Protein AF-0000000074473695 (afdb_homodimer)

Radius of gyration: 19.87 Å; Cα contacts (8 Å, |Δi|>4): 820; chains: 2; bounding box: 41×50×65 Å

pLDDT: mean 83.85, std 21.35, range [25.38, 98.94]

Organism: NCBI:txid1188229

InterPro domains:
  IPR008538 Putative restriction endonuclease [PF05685] (14-182)
  IPR008538 Putative restriction endonuclease [cd06260] (25-180)
  IPR011335 Restriction endonuclease type II-like [SSF52980] (5-185)
  IPR012296 Nuclease, putative, TT1808 [G3DSA:3.90.1570.10] (4-185)

Foldseek 3Di:
DPPPPPPLPPDDPVNQQQPQCLVFCFDQDPSDTHRHPDADPLQVLLLVLVVVLLCVQCVVVVFFDKDAQNAWAAFPVRDIDGARMATAGCVLCPPPPDDDPHHHYFAGQEGEHEDGPNDDPVSVLVVQQRNQVGNHQWYWYAYQVQLWIFIDRHSPGTPDIGHQQDWDACPPVRPPRIDRSVSSRDPDDD/DPPPPPPLPPADPCNQQQPQCLVFCFDQDPSDTHRHVDADPLQVLLLVLVVVLLCVQCVVVVFFDKDAQVAWAAFPVRDIDGARMATAGCVLCPPPPDDDPHHHYFAGQEGEHEDGPNDDPVSVLVVQQRNVVGNHQWYWYAYQVQLWIFIDRHSPGTPDIGHQQDWDACPPVRPPRIDRSVSSRDPDDD

Secondary structure (DSSP, 8-state):
------------HHHHHHS--SS---EEETTEEE----B-HHHHHHHHHHHHHHHHHHHHTT-EEEE-TTB-EE-TTS-EE--SEEEEEGGGSTT--S--SSPEES--SEEEEE--TT--HHHHHHHHHHHHHTT--EEEEEETTTTEEEEESSSS--SEEE-TTSEEE-TTTSTT-EEEGGGGGPPP--/------------HHHHHHS--SS---EEETTEEE----B-HHHHHHHHHHHHHHHHHHHHTT-EEEE-TTB-EE-TTS-EE--SEEEEEGGGSTT--S--SSPEES--SEEEEE--TT--HHHHHHHHHHHHHTT--EEEEEETTTTEEEEESSSS--SEEE-TTSEEE-TTTSTT-EEEGGGGGPPP--

Sequence (380 aa):
MTGTIAPIKNWTDAEFMALPQDGHHYEIVNGELVDMGISGALHGHIAIILSSALFAVVNAHKLGALFDSSTAFKMKNGNRRSPDIAFFAKERLPGMTELPTGFLEGAPDLAVEILSPGNTVAEIEGKVEEYFANGTRLVWVISPTQHYILVYHSAQEPERLLKMSDTLDGETVIPGFKLPVADLFQPLNFMTGTIAPIKNWTDAEFMALPQDGHHYEIVNGELVDMGISGALHGHIAIILSSALFAVVNAHKLGALFDSSTAFKMKNGNRRSPDIAFFAKERLPGMTELPTGFLEGAPDLAVEILSPGNTVAEIEGKVEEYFANGTRLVWVISPTQHYILVYHSAQEPERLLKMSDTLDGETVIPGFKLPVADLFQPLNF

Structure (mmCIF, N/CA/C/O backbone):
data_AF-0000000074473695-model_v1
#
loop_
_entity.id
_entity.type
_entity.pdbx_description
1 polymer 'Uncharacterized protein conserved in cyanobacteria'
#
loop_
_atom_site.group_PDB
_atom_site.id
_atom_site.type_symbol
_atom_site.label_atom_id
_atom_site.label_alt_id
_atom_site.label_comp_id
_atom_site.label_asym_id
_atom_site.label_entity_id
_atom_site.label_seq_id
_atom_site.pdbx_PDB_ins_code
_atom_site.Cartn_x
_atom_site.Cartn_y
_atom_site.Cartn_z
_atom_site.occupancy
_atom_site.B_iso_or_equiv
_atom_site.auth_seq_id
_atom_site.auth_comp_id
_atom_site.auth_asym_id
_atom_site.auth_atom_id
_atom_site.pdbx_PDB_model_num
ATOM 1 N N . MET A 1 1 ? 9.195 2.652 45.281 1 26.08 1 MET A N 1
ATOM 2 C CA . MET A 1 1 ? 9.688 1.694 44.312 1 26.08 1 MET A CA 1
ATOM 3 C C . MET A 1 1 ? 9.852 2.355 42.938 1 26.08 1 MET A C 1
ATOM 5 O O . MET A 1 1 ? 8.898 2.896 42.375 1 26.08 1 MET A O 1
ATOM 9 N N . THR A 1 2 ? 11 3 42.656 1 26.92 2 THR A N 1
ATOM 10 C CA . THR A 1 2 ? 11.312 3.898 41.531 1 26.92 2 THR A CA 1
ATOM 11 C C . THR A 1 2 ? 11.305 3.145 40.219 1 26.92 2 THR A C 1
ATOM 13 O O . THR A 1 2 ? 12.086 2.213 40 1 26.92 2 THR A O 1
ATOM 16 N N . GLY A 1 3 ? 10.125 2.744 39.75 1 29.94 3 GLY A N 1
ATOM 17 C CA . GLY A 1 3 ? 10.039 2.004 38.5 1 29.94 3 GLY A CA 1
ATOM 18 C C . GLY A 1 3 ? 10.945 2.555 37.438 1 29.94 3 GLY A C 1
ATOM 19 O O . GLY A 1 3 ? 10.961 3.762 37.188 1 29.94 3 GLY A O 1
ATOM 20 N N . THR A 1 4 ? 12.109 1.95 37.312 1 30.52 4 THR A N 1
ATOM 21 C CA . THR A 1 4 ? 13.172 2.295 36.375 1 30.52 4 THR A CA 1
ATOM 22 C C . THR A 1 4 ? 12.594 2.506 34.969 1 30.52 4 THR A C 1
ATOM 24 O O . THR A 1 4 ? 12.008 1.588 34.375 1 30.52 4 THR A O 1
ATOM 27 N N . ILE A 1 5 ? 12.164 3.648 34.688 1 31.27 5 ILE A N 1
ATOM 28 C CA . ILE A 1 5 ? 11.781 4.051 33.312 1 31.27 5 ILE A CA 1
ATOM 29 C C . ILE A 1 5 ? 12.836 3.568 32.312 1 31.27 5 ILE A C 1
ATOM 31 O O . ILE A 1 5 ? 14.023 3.848 32.469 1 31.27 5 ILE A O 1
ATOM 35 N N . ALA A 1 6 ? 12.664 2.393 31.906 1 35.28 6 ALA A N 1
ATOM 36 C CA . ALA A 1 6 ? 13.641 1.911 30.922 1 35.28 6 ALA A CA 1
ATOM 37 C C . ALA A 1 6 ? 14.055 3.027 29.969 1 35.28 6 ALA A C 1
ATOM 39 O O . ALA A 1 6 ? 13.234 3.859 29.578 1 35.28 6 ALA A O 1
ATOM 40 N N . PRO A 1 7 ? 15.297 3.26 29.828 1 37.41 7 PRO A N 1
ATOM 41 C CA . PRO A 1 7 ? 15.797 4.316 28.953 1 37.41 7 PRO A CA 1
ATOM 42 C C . PRO A 1 7 ? 15.227 4.23 27.531 1 37.41 7 PRO A C 1
ATOM 44 O O . PRO A 1 7 ? 14.898 3.137 27.062 1 37.41 7 PRO A O 1
ATOM 47 N N . ILE A 1 8 ? 14.523 5.285 27.078 1 39.69 8 ILE A N 1
ATOM 48 C CA . ILE A 1 8 ? 14.055 5.48 25.703 1 39.69 8 ILE A CA 1
ATOM 49 C C . ILE A 1 8 ? 15.172 5.141 24.719 1 39.69 8 ILE A C 1
ATOM 51 O O . ILE A 1 8 ? 16.219 5.789 24.719 1 39.69 8 ILE A O 1
ATOM 55 N N . LYS A 1 9 ? 15.281 3.857 24.391 1 43.31 9 LYS A N 1
ATOM 56 C CA . LYS A 1 9 ? 16.266 3.502 23.391 1 43.31 9 LYS A CA 1
ATOM 57 C C . LYS A 1 9 ? 16.094 4.332 22.125 1 43.31 9 LYS A C 1
ATOM 59 O O . LYS A 1 9 ? 14.984 4.449 21.594 1 43.31 9 LYS A O 1
ATOM 64 N N . ASN A 1 10 ? 17 5.203 21.734 1 47.81 10 ASN A N 1
ATOM 65 C CA . ASN A 1 10 ? 17.094 5.902 20.469 1 47.81 10 ASN A CA 1
ATOM 66 C C . ASN A 1 10 ? 17.453 4.949 19.328 1 47.81 10 ASN A C 1
ATOM 68 O O . ASN A 1 10 ? 18.609 4.562 19.172 1 47.81 10 ASN A O 1
ATOM 72 N N . TRP A 1 11 ? 16.547 4.363 18.766 1 49.16 11 TRP A N 1
ATOM 73 C CA . TRP A 1 11 ? 16.781 3.416 17.672 1 49.16 11 TRP A CA 1
ATOM 74 C C . TRP A 1 11 ? 17.203 4.137 16.406 1 49.16 11 TRP A C 1
ATOM 76 O O . TRP A 1 11 ? 16.609 5.145 16.016 1 49.16 11 TRP A O 1
ATOM 86 N N . THR A 1 12 ? 18.375 3.656 15.867 1 56.31 12 THR A N 1
ATOM 87 C CA . THR A 1 12 ? 18.719 4.117 14.523 1 56.31 12 THR A CA 1
ATOM 88 C C . THR A 1 12 ? 17.797 3.482 13.484 1 56.31 12 THR A C 1
ATOM 90 O O . THR A 1 12 ? 17.156 2.465 13.758 1 56.31 12 THR A O 1
ATOM 93 N N . ASP A 1 13 ? 17.781 4.09 12.367 1 56.5 13 ASP A N 1
ATOM 94 C CA . ASP A 1 13 ? 17 3.531 11.266 1 56.5 13 ASP A CA 1
ATOM 95 C C . ASP A 1 13 ? 17.422 2.096 10.969 1 56.5 13 ASP A C 1
ATOM 97 O O . ASP A 1 13 ? 16.578 1.218 10.781 1 56.5 13 ASP A O 1
ATOM 101 N N . ALA A 1 14 ? 18.656 1.985 10.875 1 57 14 ALA A N 1
ATOM 102 C CA . ALA A 1 14 ? 19.219 0.674 10.562 1 57 14 ALA A CA 1
ATOM 103 C C . ALA A 1 14 ? 18.859 -0.35 11.633 1 57 14 ALA A C 1
ATOM 105 O O . ALA A 1 14 ? 18.5 -1.487 11.312 1 57 14 ALA A O 1
ATOM 106 N N . GLU A 1 15 ? 19.078 0.011 12.852 1 53.16 15 GLU A N 1
ATOM 107 C CA . GLU A 1 15 ? 18.734 -0.884 13.945 1 53.16 15 GLU A CA 1
ATOM 108 C C . GLU A 1 15 ? 17.25 -1.244 13.906 1 53.16 15 GLU A C 1
ATOM 110 O O . GLU A 1 15 ? 16.875 -2.404 14.102 1 53.16 15 GLU A O 1
ATOM 115 N N . PHE A 1 16 ? 16.625 -0.193 13.703 1 54.28 16 PHE A N 1
ATOM 116 C CA . PHE A 1 16 ? 15.172 -0.361 13.68 1 54.28 16 PHE A CA 1
ATOM 117 C C . PHE A 1 16 ? 14.758 -1.318 12.562 1 54.28 16 PHE A C 1
ATOM 119 O O . PHE A 1 16 ? 13.977 -2.244 12.797 1 54.28 16 PHE A O 1
ATOM 126 N N . MET A 1 17 ? 15.414 -1.123 11.445 1 55.75 17 MET A N 1
ATOM 127 C CA . MET A 1 17 ? 15.055 -1.903 10.258 1 55.75 17 MET A CA 1
ATOM 128 C C . MET A 1 17 ? 15.562 -3.336 10.383 1 55.75 17 MET A C 1
ATOM 130 O O . MET A 1 17 ? 15.031 -4.246 9.742 1 55.75 17 MET A O 1
ATOM 134 N N . ALA A 1 18 ? 16.625 -3.471 11.109 1 52.72 18 ALA A N 1
ATOM 135 C CA . ALA A 1 18 ? 17.281 -4.77 11.242 1 52.72 18 ALA A CA 1
ATOM 136 C C . ALA A 1 18 ? 16.578 -5.641 12.273 1 52.72 18 ALA A C 1
ATOM 138 O O . ALA A 1 18 ? 16.922 -6.809 12.461 1 52.72 18 ALA A O 1
ATOM 139 N N . LEU A 1 19 ? 15.789 -5.059 12.969 1 49.72 19 LEU A N 1
ATOM 140 C CA . LEU A 1 19 ? 15.086 -5.879 13.945 1 49.72 19 LEU A CA 1
ATOM 141 C C . LEU A 1 19 ? 14.453 -7.098 13.281 1 49.72 19 LEU A C 1
ATOM 143 O O . LEU A 1 19 ? 14.016 -7.027 12.133 1 49.72 19 LEU A O 1
ATOM 147 N N . PRO A 1 20 ? 14.953 -8.211 13.891 1 43.38 20 PRO A N 1
ATOM 148 C CA . PRO A 1 20 ? 14.375 -9.422 13.305 1 43.38 20 PRO A CA 1
ATOM 149 C C . PRO A 1 20 ? 12.898 -9.266 12.945 1 43.38 20 PRO A C 1
ATOM 151 O O . PRO A 1 20 ? 12.148 -8.633 13.688 1 43.38 20 PRO A O 1
ATOM 154 N N . GLN A 1 21 ? 12.75 -9.047 11.641 1 39.81 21 GLN A N 1
ATOM 155 C CA . GLN A 1 21 ? 11.422 -8.867 11.07 1 39.81 21 GLN A CA 1
ATOM 156 C C . GLN A 1 21 ? 10.648 -10.188 11.047 1 39.81 21 GLN A C 1
ATOM 158 O O . GLN A 1 21 ? 10.594 -10.859 10.016 1 39.81 21 GLN A O 1
ATOM 163 N N . ASP A 1 22 ? 10.922 -10.906 11.992 1 35.53 22 ASP A N 1
ATOM 164 C CA . ASP A 1 22 ? 10.141 -12.141 11.969 1 35.53 22 ASP A CA 1
ATOM 165 C C . ASP A 1 22 ? 8.695 -11.859 11.586 1 35.53 22 ASP A C 1
ATOM 167 O O . ASP A 1 22 ? 7.77 -12.18 12.336 1 35.53 22 ASP A O 1
ATOM 171 N N . GLY A 1 23 ? 8.508 -11.086 10.641 1 37.84 23 GLY A N 1
ATOM 172 C CA . GLY A 1 23 ? 7.215 -10.773 10.062 1 37.84 23 GLY A CA 1
ATOM 173 C C . GLY A 1 23 ? 6.652 -9.445 10.531 1 37.84 23 GLY A C 1
ATOM 174 O O . GLY A 1 23 ? 5.508 -9.109 10.227 1 37.84 23 GLY A O 1
ATOM 175 N N . HIS A 1 24 ? 7.422 -8.844 11.516 1 41.88 24 HIS A N 1
ATOM 176 C CA . HIS A 1 24 ? 6.867 -7.742 12.289 1 41.88 24 HIS A CA 1
ATOM 177 C C . HIS A 1 24 ? 7.316 -6.395 11.734 1 41.88 24 HIS A C 1
ATOM 179 O O . HIS A 1 24 ? 8.398 -6.289 11.148 1 41.88 24 HIS A O 1
ATOM 185 N N . HIS A 1 25 ? 6.465 -5.559 11.227 1 42.16 25 HIS A N 1
ATOM 186 C CA . HIS A 1 25 ? 6.77 -4.152 10.984 1 42.16 25 HIS A CA 1
ATOM 187 C C . HIS A 1 25 ? 6.578 -3.318 12.242 1 42.16 25 HIS A C 1
ATOM 189 O O . HIS A 1 25 ? 5.613 -3.52 12.984 1 42.16 25 HIS A O 1
ATOM 195 N N . TYR A 1 26 ? 7.723 -2.709 12.875 1 43.81 26 TYR A N 1
ATOM 196 C CA . TYR A 1 26 ? 7.727 -2.098 14.203 1 43.81 26 TYR A CA 1
ATOM 197 C C . TYR A 1 26 ? 7.535 -0.588 14.102 1 43.81 26 TYR A C 1
ATOM 199 O O . TYR A 1 26 ? 7.809 0.014 13.062 1 43.81 26 TYR A O 1
ATOM 207 N N . GLU A 1 27 ? 6.406 -0.04 14.719 1 41.97 27 GLU A N 1
ATOM 208 C CA . GLU A 1 27 ? 6.387 1.411 14.875 1 41.97 27 GLU A CA 1
ATOM 209 C C . GLU A 1 27 ? 6.824 1.819 16.281 1 41.97 27 GLU A C 1
ATOM 211 O O . GLU A 1 27 ? 6.668 1.053 17.234 1 41.97 27 GLU A O 1
ATOM 216 N N . ILE A 1 28 ? 7.789 2.709 16.469 1 42.5 28 ILE A N 1
ATOM 217 C CA . ILE A 1 28 ? 8.117 3.283 17.766 1 42.5 28 ILE A CA 1
ATOM 218 C C . ILE A 1 28 ? 7.145 4.414 18.094 1 42.5 28 ILE A C 1
ATOM 220 O O . ILE A 1 28 ? 7.055 5.395 17.344 1 42.5 28 ILE A O 1
ATOM 224 N N . VAL A 1 29 ? 6.023 4.195 18.875 1 40.31 29 VAL A N 1
ATOM 225 C CA . VAL A 1 29 ? 5.172 5.238 19.438 1 40.31 29 VAL A CA 1
ATOM 226 C C . VAL A 1 29 ? 5.566 5.504 20.891 1 40.31 29 VAL A C 1
ATOM 228 O O . VAL A 1 29 ? 5.484 4.613 21.734 1 40.31 29 VAL A O 1
ATOM 231 N N . ASN A 1 30 ? 5.891 6.727 21.219 1 43.66 30 ASN A N 1
ATOM 232 C CA . ASN A 1 30 ? 6.328 7.137 22.547 1 43.66 30 ASN A CA 1
AT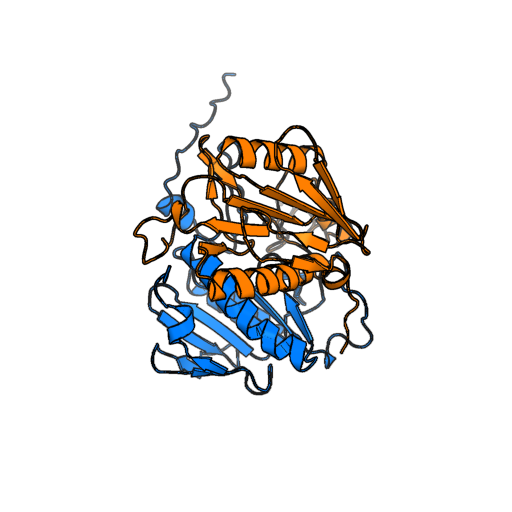OM 233 C C . ASN A 1 30 ? 7.426 6.223 23.078 1 43.66 30 ASN A C 1
ATOM 235 O O . ASN A 1 30 ? 7.371 5.785 24.234 1 43.66 30 ASN A O 1
ATOM 239 N N . GLY A 1 31 ? 8.312 5.797 22.234 1 43.97 31 GLY A N 1
ATOM 240 C CA . GLY A 1 31 ? 9.477 5.039 22.672 1 43.97 31 GLY A CA 1
ATOM 241 C C . GLY A 1 31 ? 9.234 3.543 22.703 1 43.97 31 GLY A C 1
ATOM 242 O O . GLY A 1 31 ? 10.141 2.77 23.031 1 43.97 31 GLY A O 1
ATOM 243 N N . GLU A 1 32 ? 7.973 3.115 22.469 1 42.66 32 GLU A N 1
ATOM 244 C CA . GLU A 1 32 ? 7.652 1.69 22.484 1 42.66 32 GLU A CA 1
ATOM 245 C C . GLU A 1 32 ? 7.598 1.12 21.078 1 42.66 32 GLU A C 1
ATOM 247 O O . GLU A 1 32 ? 7.094 1.769 20.156 1 42.66 32 GLU A O 1
ATOM 252 N N . LEU A 1 33 ? 8.469 0.005 20.875 1 42.97 33 LEU A N 1
ATOM 253 C CA . LEU A 1 33 ? 8.578 -0.68 19.594 1 42.97 33 LEU A CA 1
ATOM 254 C C . LEU A 1 33 ? 7.293 -1.43 19.266 1 42.97 33 LEU A C 1
ATOM 256 O O . LEU A 1 33 ? 6.84 -2.268 20.047 1 42.97 33 LEU A O 1
ATOM 260 N N . VAL A 1 34 ? 6.441 -0.842 18.453 1 42.41 34 VAL A N 1
ATOM 261 C CA . VAL A 1 34 ? 5.266 -1.555 17.969 1 42.41 34 VAL A CA 1
ATOM 262 C C . VAL A 1 34 ? 5.559 -2.148 16.594 1 42.41 34 VAL A C 1
ATOM 264 O O . VAL A 1 34 ? 6.035 -1.448 15.695 1 42.41 34 VAL A O 1
ATOM 267 N N . ASP A 1 35 ? 5.684 -3.465 16.375 1 46 35 ASP A N 1
ATOM 268 C CA . ASP A 1 35 ? 5.992 -4.238 15.18 1 46 35 ASP A CA 1
ATOM 269 C C . ASP A 1 35 ? 4.969 -3.98 14.078 1 46 35 ASP A C 1
ATOM 271 O O . ASP A 1 35 ? 3.807 -4.375 14.195 1 46 35 ASP A O 1
ATOM 275 N N . MET A 1 36 ? 4.887 -2.83 13.242 1 49.03 36 MET A N 1
ATOM 276 C CA . MET A 1 36 ? 3.791 -2.572 12.312 1 49.03 36 MET A CA 1
ATOM 277 C C . MET A 1 36 ? 4.188 -2.936 10.891 1 49.03 36 MET A C 1
ATOM 279 O O . MET A 1 36 ? 3.488 -2.592 9.938 1 49.03 36 MET A O 1
ATOM 283 N N . GLY A 1 37 ? 5.27 -3.766 10.586 1 55.56 37 GLY A N 1
ATOM 284 C CA . GLY A 1 37 ? 5.555 -4.055 9.188 1 55.56 37 GLY A CA 1
ATOM 285 C C . GLY A 1 37 ? 5.887 -2.814 8.375 1 55.56 37 GLY A C 1
ATOM 286 O O . GLY A 1 37 ? 5.453 -2.676 7.23 1 55.56 37 GLY A O 1
ATOM 287 N N . ILE A 1 38 ? 6.688 -1.954 8.844 1 69.06 38 ILE A N 1
ATOM 288 C CA . ILE A 1 38 ? 6.969 -0.664 8.227 1 69.06 38 ILE A CA 1
ATOM 289 C C . ILE A 1 38 ? 8.164 -0.792 7.281 1 69.06 38 ILE A C 1
ATOM 291 O O . ILE A 1 38 ? 9.078 -1.577 7.531 1 69.06 38 ILE A O 1
ATOM 295 N N . SER A 1 39 ? 8.07 -0.115 6.125 1 83.06 39 SER A N 1
ATOM 296 C CA . SER A 1 39 ? 9.094 -0.137 5.086 1 83.06 39 SER A CA 1
ATOM 297 C C . SER A 1 39 ? 9.648 1.26 4.828 1 83.06 39 SER A C 1
ATOM 299 O O . SER A 1 39 ? 9.086 2.254 5.289 1 83.06 39 SER A O 1
ATOM 301 N N . GLY A 1 40 ? 10.828 1.297 4.219 1 86.88 40 GLY A N 1
ATOM 302 C CA . GLY A 1 40 ? 11.445 2.559 3.836 1 86.88 40 GLY A CA 1
ATOM 303 C C . GLY A 1 40 ? 10.867 3.137 2.557 1 86.88 40 GLY A C 1
ATOM 304 O O . GLY A 1 40 ? 9.969 2.553 1.954 1 86.88 40 GLY A O 1
ATOM 305 N N . ALA A 1 41 ? 11.43 4.293 2.213 1 93.81 41 ALA A N 1
ATOM 306 C CA . ALA A 1 41 ? 10.898 5.086 1.104 1 93.81 41 ALA A CA 1
ATOM 307 C C . ALA A 1 41 ? 11.047 4.336 -0.219 1 93.81 41 ALA A C 1
ATOM 309 O O . ALA A 1 41 ? 10.117 4.316 -1.031 1 93.81 41 ALA A O 1
ATOM 310 N N . LEU A 1 42 ? 12.195 3.723 -0.438 1 95.62 42 LEU A N 1
ATOM 311 C CA . LEU A 1 42 ? 12.438 3.002 -1.685 1 95.62 42 LEU A CA 1
ATOM 312 C C . LEU A 1 42 ? 11.422 1.873 -1.861 1 95.62 42 LEU A C 1
ATOM 314 O O . LEU A 1 42 ? 10.852 1.709 -2.941 1 95.62 42 LEU A O 1
ATOM 318 N N . HIS A 1 43 ? 11.188 1.146 -0.831 1 94.25 43 HIS A N 1
ATOM 319 C CA . HIS A 1 43 ? 10.234 0.038 -0.829 1 94.25 43 HIS A CA 1
ATOM 320 C C . HIS A 1 43 ? 8.836 0.512 -1.202 1 94.25 43 HIS A C 1
ATOM 322 O O . HIS A 1 43 ? 8.227 -0.009 -2.141 1 94.25 43 HIS A O 1
ATOM 328 N N . GLY A 1 44 ? 8.352 1.49 -0.496 1 95.81 44 GLY A N 1
ATOM 329 C CA . GLY A 1 44 ? 7 1.982 -0.709 1 95.81 44 GLY A CA 1
ATOM 330 C C . GLY A 1 44 ? 6.785 2.562 -2.094 1 95.81 44 GLY A C 1
ATOM 331 O O . GLY A 1 44 ? 5.699 2.436 -2.666 1 95.81 44 GLY A O 1
ATOM 332 N N . HIS A 1 45 ? 7.832 3.176 -2.619 1 97.88 45 HIS A N 1
ATOM 333 C CA . HIS A 1 45 ? 7.734 3.771 -3.945 1 97.88 45 HIS A CA 1
ATOM 334 C C . HIS A 1 45 ? 7.676 2.699 -5.027 1 97.88 45 HIS A C 1
ATOM 336 O O . HIS A 1 45 ? 6.898 2.812 -5.98 1 97.88 45 HIS A O 1
ATOM 342 N N . ILE A 1 46 ? 8.461 1.676 -4.887 1 98 46 ILE A N 1
ATOM 343 C CA . ILE A 1 46 ? 8.43 0.558 -5.824 1 98 46 ILE A CA 1
ATOM 344 C C . ILE A 1 46 ? 7.051 -0.096 -5.801 1 98 46 ILE A C 1
ATOM 346 O O . ILE A 1 46 ? 6.508 -0.453 -6.848 1 98 46 ILE A O 1
ATOM 350 N N . ALA A 1 47 ? 6.48 -0.219 -4.605 1 97.75 47 ALA A N 1
ATOM 351 C CA . ALA A 1 47 ? 5.133 -0.773 -4.477 1 97.75 47 ALA A CA 1
ATOM 352 C C . ALA A 1 47 ? 4.121 0.059 -5.258 1 97.75 47 ALA A C 1
ATOM 354 O O . ALA A 1 47 ? 3.23 -0.489 -5.91 1 97.75 47 ALA A O 1
ATOM 355 N N . ILE A 1 48 ? 4.207 1.372 -5.223 1 98.56 48 ILE A N 1
ATOM 356 C CA . ILE A 1 48 ? 3.311 2.268 -5.945 1 98.56 48 ILE A CA 1
ATOM 357 C C . ILE A 1 48 ? 3.469 2.057 -7.449 1 98.56 48 ILE A C 1
ATOM 359 O O . ILE A 1 48 ? 2.479 1.905 -8.164 1 98.56 48 ILE A O 1
ATOM 363 N N . ILE A 1 49 ? 4.727 2.027 -7.949 1 98.5 49 ILE A N 1
ATOM 364 C CA . ILE A 1 49 ? 4.988 1.88 -9.375 1 98.5 49 ILE A CA 1
ATOM 365 C C . ILE A 1 49 ? 4.371 0.579 -9.883 1 98.5 49 ILE A C 1
ATOM 367 O O . ILE A 1 49 ? 3.623 0.579 -10.867 1 98.5 49 ILE A O 1
ATOM 371 N N . LEU A 1 50 ? 4.656 -0.48 -9.188 1 98.88 50 LEU A N 1
ATOM 372 C CA . LEU A 1 50 ? 4.215 -1.79 -9.656 1 98.88 50 LEU A CA 1
ATOM 373 C C . LEU A 1 50 ? 2.701 -1.931 -9.523 1 98.88 50 LEU A C 1
ATOM 375 O O . LEU A 1 50 ? 2.041 -2.422 -10.445 1 98.88 50 LEU A O 1
ATOM 379 N N . SER A 1 51 ? 2.109 -1.531 -8.391 1 98.75 51 SER A N 1
ATOM 380 C CA . SER A 1 51 ? 0.667 -1.672 -8.219 1 98.75 51 SER A CA 1
ATOM 381 C C . SER A 1 51 ? -0.098 -0.828 -9.234 1 98.75 51 SER A C 1
ATOM 383 O O . SER A 1 51 ? -1.158 -1.234 -9.711 1 98.75 51 SER A O 1
ATOM 385 N N . SER A 1 52 ? 0.413 0.386 -9.562 1 98.75 52 SER A N 1
ATOM 386 C CA . SER A 1 52 ? -0.242 1.231 -10.555 1 98.75 52 SER A CA 1
ATOM 387 C C . SER A 1 52 ? -0.197 0.594 -11.938 1 98.75 52 SER A C 1
ATOM 389 O O . SER A 1 52 ? -1.185 0.628 -12.68 1 98.75 52 SER A O 1
ATOM 391 N N . ALA A 1 53 ? 0.97 0.012 -12.289 1 98.81 53 ALA A N 1
ATOM 392 C CA . ALA A 1 53 ? 1.086 -0.685 -13.57 1 98.81 53 ALA A CA 1
ATOM 393 C C . ALA A 1 53 ? 0.133 -1.874 -13.633 1 98.81 53 ALA A C 1
ATOM 395 O O . ALA A 1 53 ? -0.541 -2.084 -14.648 1 98.81 53 ALA A O 1
ATOM 396 N N . LEU A 1 54 ? 0.082 -2.652 -12.57 1 98.88 54 LEU A N 1
ATOM 397 C CA . LEU A 1 54 ? -0.83 -3.789 -12.492 1 98.88 54 LEU A CA 1
ATOM 398 C C . LEU A 1 54 ? -2.281 -3.33 -12.602 1 98.88 54 LEU A C 1
ATOM 400 O O . LEU A 1 54 ? -3.072 -3.93 -13.328 1 98.88 54 LEU A O 1
ATOM 404 N N . PHE A 1 55 ? -2.625 -2.273 -11.859 1 98.69 55 PHE A N 1
ATOM 405 C CA . PHE A 1 55 ? -4 -1.79 -11.812 1 98.69 55 PHE A CA 1
ATOM 406 C C . PHE A 1 55 ? -4.477 -1.365 -13.195 1 98.69 55 PHE A C 1
ATOM 408 O O . PHE A 1 55 ? -5.633 -1.596 -13.555 1 98.69 55 PHE A O 1
ATOM 415 N N . ALA A 1 56 ? -3.613 -0.723 -13.953 1 98.25 56 ALA A N 1
ATOM 416 C CA . ALA A 1 56 ? -3.975 -0.278 -15.297 1 98.25 56 ALA A CA 1
ATOM 417 C C . ALA A 1 56 ? -4.473 -1.444 -16.141 1 98.25 56 ALA A C 1
ATOM 419 O O . ALA A 1 56 ? -5.48 -1.326 -16.844 1 98.25 56 ALA A O 1
ATOM 420 N N . VAL A 1 57 ? -3.881 -2.602 -16.062 1 98.62 57 VAL A N 1
ATOM 421 C CA . VAL A 1 57 ? -4.238 -3.764 -16.875 1 98.62 57 VAL A CA 1
ATOM 422 C C . VAL A 1 57 ? -5.438 -4.477 -16.25 1 98.62 57 VAL A C 1
ATOM 424 O O . VAL A 1 57 ? -6.402 -4.801 -16.938 1 98.62 57 VAL A O 1
ATOM 427 N N . VAL A 1 58 ? -5.375 -4.695 -14.914 1 98.5 58 VAL A N 1
ATOM 428 C CA . VAL A 1 58 ? -6.414 -5.438 -14.203 1 98.5 58 VAL A CA 1
ATOM 429 C C . VAL A 1 58 ? -7.754 -4.727 -14.359 1 98.5 58 VAL A C 1
ATOM 431 O O . VAL A 1 58 ? -8.781 -5.367 -14.617 1 98.5 58 VAL A O 1
ATOM 434 N N . ASN A 1 59 ? -7.707 -3.426 -14.172 1 96.94 59 ASN A N 1
ATOM 435 C CA . ASN A 1 59 ? -8.93 -2.635 -14.273 1 96.94 59 ASN A CA 1
ATOM 436 C C . ASN A 1 59 ? -9.453 -2.584 -15.703 1 96.94 59 ASN A C 1
ATOM 438 O O . ASN A 1 59 ? -10.648 -2.771 -15.938 1 96.94 59 ASN A O 1
ATOM 442 N N . ALA A 1 60 ? -8.602 -2.35 -16.672 1 97.12 60 ALA A N 1
ATOM 443 C CA . ALA A 1 60 ? -8.992 -2.211 -18.062 1 97.12 60 ALA A CA 1
ATOM 444 C C . ALA A 1 60 ? -9.617 -3.502 -18.594 1 97.12 60 ALA A C 1
ATOM 446 O O . ALA A 1 60 ? -10.547 -3.467 -19.406 1 97.12 60 ALA A O 1
ATOM 447 N N . HIS A 1 61 ? -9.148 -4.633 -18.125 1 97.75 61 HIS A N 1
ATOM 448 C CA . HIS A 1 61 ? -9.594 -5.914 -18.656 1 97.75 61 HIS A CA 1
ATOM 449 C C . HIS A 1 61 ? -10.508 -6.641 -17.688 1 97.75 61 HIS A C 1
ATOM 451 O O . HIS A 1 61 ? -10.875 -7.797 -17.906 1 97.75 61 HIS A O 1
ATOM 457 N N . LYS A 1 62 ? -10.852 -5.941 -16.594 1 96.06 62 LYS A N 1
ATOM 458 C CA . LYS A 1 62 ? -11.789 -6.461 -15.594 1 96.06 62 LYS A CA 1
ATOM 459 C C . LYS A 1 62 ? -11.375 -7.855 -15.133 1 96.06 62 LYS A C 1
ATOM 461 O O . LYS A 1 62 ? -12.188 -8.781 -15.133 1 96.06 62 LYS A O 1
ATOM 466 N N . LEU A 1 63 ? -10.094 -7.988 -14.727 1 97.94 63 LEU A N 1
ATOM 467 C CA . LEU A 1 63 ? -9.516 -9.297 -14.445 1 97.94 63 LEU A CA 1
ATOM 468 C C . LEU A 1 63 ? -9.758 -9.703 -13 1 97.94 63 LEU A C 1
ATOM 470 O O . LEU A 1 63 ? -9.617 -10.883 -12.648 1 97.94 63 LEU A O 1
ATOM 474 N N . GLY A 1 64 ? -10.062 -8.758 -12.117 1 97.94 64 GLY A N 1
ATOM 475 C CA . GLY A 1 64 ? -10.188 -9.008 -10.695 1 97.94 64 GLY A CA 1
ATOM 476 C C . GLY A 1 64 ? -9.883 -7.785 -9.844 1 97.94 64 GLY A C 1
ATOM 477 O O . GLY A 1 64 ? -10.18 -6.656 -10.242 1 97.94 64 GLY A O 1
ATOM 478 N N . ALA A 1 65 ? -9.344 -8.008 -8.641 1 98.12 65 ALA A N 1
ATOM 479 C CA . ALA A 1 65 ? -9.102 -6.914 -7.699 1 98.12 65 ALA A CA 1
ATOM 480 C C . ALA A 1 65 ? -7.676 -6.961 -7.156 1 98.12 65 ALA A C 1
ATOM 482 O O . ALA A 1 65 ? -7.141 -8.039 -6.895 1 98.12 65 ALA A O 1
ATOM 483 N N . LEU A 1 66 ? -7.105 -5.766 -7.043 1 98.62 66 LEU A N 1
ATOM 484 C CA . LEU A 1 66 ? -5.793 -5.598 -6.426 1 98.62 66 LEU A CA 1
ATOM 485 C C . LEU A 1 66 ? -5.922 -5.023 -5.02 1 98.62 66 LEU A C 1
ATOM 487 O O . LEU A 1 66 ? -6.879 -4.301 -4.727 1 98.62 66 LEU A O 1
ATOM 491 N N . PHE A 1 67 ? -4.922 -5.352 -4.195 1 97.25 67 PHE A N 1
ATOM 492 C CA . PHE A 1 67 ? -4.895 -4.918 -2.805 1 97.25 67 PHE A CA 1
ATOM 493 C C . PHE A 1 67 ? -3.492 -4.465 -2.408 1 97.25 67 PHE A C 1
ATOM 495 O O . PHE A 1 67 ? -2.5 -5.086 -2.795 1 97.25 67 PHE A O 1
ATOM 502 N N . ASP A 1 68 ? -3.461 -3.375 -1.62 1 96.5 68 ASP A N 1
ATOM 503 C CA . ASP A 1 68 ? -2.154 -2.834 -1.259 1 96.5 68 ASP A CA 1
ATOM 504 C C . ASP A 1 68 ? -1.559 -3.584 -0.069 1 96.5 68 ASP A C 1
ATOM 506 O O . ASP A 1 68 ? -2.092 -4.613 0.352 1 96.5 68 ASP A O 1
ATOM 510 N N . SER A 1 69 ? -0.477 -3.074 0.432 1 92.75 69 SER A N 1
ATOM 511 C CA . SER A 1 69 ? 0.364 -3.799 1.379 1 92.75 69 SER A CA 1
ATOM 512 C C . SER A 1 69 ? -0.288 -3.867 2.756 1 92.75 69 SER A C 1
ATOM 514 O O . SER A 1 69 ? 0.138 -4.645 3.613 1 92.75 69 SER A O 1
ATOM 516 N N . SER A 1 70 ? -1.29 -3.125 2.992 1 88.12 70 SER A N 1
ATOM 517 C CA . SER A 1 70 ? -1.937 -3.137 4.301 1 88.12 70 SER A CA 1
ATOM 518 C C . SER A 1 70 ? -2.936 -4.285 4.414 1 88.12 70 SER A C 1
ATOM 520 O O . SER A 1 70 ? -3.385 -4.617 5.512 1 88.12 70 SER A O 1
ATOM 522 N N . THR A 1 71 ? -3.279 -4.887 3.342 1 90.38 71 THR A N 1
ATOM 523 C CA . THR A 1 71 ? -4.367 -5.859 3.326 1 90.38 71 THR A CA 1
ATOM 524 C C . THR A 1 71 ? -3.879 -7.223 3.799 1 90.38 71 THR A C 1
ATOM 526 O O . THR A 1 71 ? -2.885 -7.746 3.291 1 90.38 71 THR A O 1
ATOM 529 N N . ALA A 1 72 ? -4.602 -7.809 4.703 1 85.19 72 ALA A N 1
ATOM 530 C CA . ALA A 1 72 ? -4.301 -9.172 5.145 1 85.19 72 ALA A CA 1
ATOM 531 C C . ALA A 1 72 ? -5.301 -10.164 4.57 1 85.19 72 ALA A C 1
ATOM 533 O O . ALA A 1 72 ? -6.441 -9.805 4.266 1 85.19 72 ALA A O 1
ATOM 534 N N . PHE A 1 73 ? -4.82 -11.359 4.457 1 88.44 73 PHE A N 1
ATOM 535 C CA . PHE A 1 73 ? -5.625 -12.469 3.959 1 88.44 73 PHE A CA 1
ATOM 536 C C . PHE A 1 73 ? -5.57 -13.648 4.918 1 88.44 73 PHE A C 1
ATOM 538 O O . PHE A 1 73 ? -4.523 -13.945 5.492 1 88.44 73 PHE A O 1
ATOM 545 N N . LYS A 1 74 ? -6.672 -14.281 5.066 1 84.44 74 LYS A N 1
ATOM 546 C CA . LYS A 1 74 ? -6.766 -15.398 6 1 84.44 74 LYS A CA 1
ATOM 547 C C . LYS A 1 74 ? -6.297 -16.688 5.352 1 84.44 74 LYS A C 1
ATOM 549 O O . LYS A 1 74 ? -6.895 -17.156 4.379 1 84.44 74 LYS A O 1
ATOM 554 N N . MET A 1 75 ? -5.254 -17.266 5.965 1 85.81 75 MET A N 1
ATOM 555 C CA . MET A 1 75 ? -4.734 -18.547 5.492 1 85.81 75 MET A CA 1
ATOM 556 C C . MET A 1 75 ? -5.504 -19.719 6.109 1 85.81 75 MET A C 1
ATOM 558 O O . MET A 1 75 ? -6.223 -19.531 7.094 1 85.81 75 MET A O 1
ATOM 562 N N . LYS A 1 76 ? -5.406 -20.891 5.52 1 88.81 76 LYS A N 1
ATOM 563 C CA . LYS A 1 76 ? -6.125 -22.078 5.969 1 88.81 76 LYS A CA 1
ATOM 564 C C . LYS A 1 76 ? -5.77 -22.438 7.41 1 88.81 76 LYS A C 1
ATOM 566 O O . LYS A 1 76 ? -6.609 -22.938 8.156 1 88.81 76 LYS A O 1
ATOM 571 N N . ASN A 1 77 ? -4.594 -22.203 7.797 1 77.56 77 ASN A N 1
ATOM 572 C CA . ASN A 1 77 ? -4.125 -22.562 9.133 1 77.56 77 ASN A CA 1
ATOM 573 C C . ASN A 1 77 ? -4.484 -21.5 10.164 1 77.56 77 ASN A C 1
ATOM 575 O O . ASN A 1 77 ? -4.07 -21.578 11.32 1 77.56 77 ASN A O 1
ATOM 579 N N . GLY A 1 78 ? -5.168 -20.453 9.719 1 73.62 78 GLY A N 1
ATOM 580 C CA . GLY A 1 78 ? -5.602 -19.406 10.633 1 73.62 78 GLY A CA 1
ATOM 581 C C . GLY A 1 78 ? -4.684 -18.203 10.641 1 73.62 78 GLY A C 1
ATOM 582 O O . GLY A 1 78 ? -5.047 -17.141 11.148 1 73.62 78 GLY A O 1
ATOM 583 N N . ASN A 1 79 ? -3.539 -18.359 10.016 1 72.31 79 ASN A N 1
ATOM 584 C CA . ASN A 1 79 ? -2.621 -17.234 9.883 1 72.31 79 ASN A CA 1
ATOM 585 C C . ASN A 1 79 ? -3.193 -16.141 8.984 1 72.31 79 ASN A C 1
ATOM 587 O O . ASN A 1 79 ? -4.09 -16.406 8.18 1 72.31 79 ASN A O 1
ATOM 591 N N . ARG A 1 80 ? -2.74 -14.922 9.227 1 78.69 80 ARG A N 1
ATOM 592 C CA . ARG A 1 80 ? -2.984 -13.805 8.32 1 78.69 80 ARG A CA 1
ATOM 593 C C . ARG A 1 80 ? -1.683 -13.312 7.695 1 78.69 80 ARG A C 1
ATOM 595 O O . ARG A 1 80 ? -0.675 -13.164 8.391 1 78.69 80 ARG A O 1
ATOM 602 N N . ARG A 1 81 ? -1.731 -13.219 6.398 1 82.94 81 ARG A N 1
ATOM 603 C CA . ARG A 1 81 ? -0.57 -12.719 5.672 1 82.94 81 ARG A CA 1
ATOM 604 C C . ARG A 1 81 ? -0.936 -11.5 4.832 1 82.94 81 ARG A C 1
ATOM 606 O O . ARG A 1 81 ? -2.023 -11.445 4.254 1 82.94 81 ARG A O 1
ATOM 613 N N . SER A 1 82 ? -0.022 -10.562 4.797 1 88 82 SER A N 1
ATOM 614 C CA . SER A 1 82 ? -0.202 -9.352 4.004 1 88 82 SER A CA 1
ATOM 615 C C . SER A 1 82 ? 0.927 -9.18 2.994 1 88 82 SER A C 1
ATOM 617 O O . SER A 1 82 ? 1.94 -8.539 3.289 1 88 82 SER A O 1
ATOM 619 N N . PRO A 1 83 ? 0.789 -9.695 1.761 1 92.44 83 PRO A N 1
ATOM 620 C CA . PRO A 1 83 ? 1.77 -9.383 0.721 1 92.44 83 PRO A CA 1
ATOM 621 C C . PRO A 1 83 ? 1.858 -7.883 0.43 1 92.44 83 PRO A C 1
ATOM 623 O O . PRO A 1 83 ? 0.912 -7.141 0.702 1 92.44 83 PRO A O 1
ATOM 626 N N . ASP A 1 84 ? 2.955 -7.453 -0.12 1 93.62 84 ASP A N 1
ATOM 627 C CA . ASP A 1 84 ? 3.109 -6.039 -0.441 1 93.62 84 ASP A CA 1
ATOM 628 C C . ASP A 1 84 ? 2.135 -5.613 -1.536 1 93.62 84 ASP A C 1
ATOM 630 O O . ASP A 1 84 ? 1.729 -4.453 -1.597 1 93.62 84 ASP A O 1
ATOM 634 N N . ILE A 1 85 ? 1.86 -6.445 -2.438 1 98 85 ILE A N 1
ATOM 635 C CA . ILE A 1 85 ? 0.796 -6.32 -3.428 1 98 85 ILE A CA 1
ATOM 636 C C . ILE A 1 85 ? 0.101 -7.668 -3.609 1 98 85 ILE A C 1
ATOM 638 O O . ILE A 1 85 ? 0.757 -8.711 -3.643 1 98 85 ILE A O 1
ATOM 642 N N . ALA A 1 86 ? -1.22 -7.641 -3.723 1 98.38 86 ALA A N 1
ATOM 643 C CA . ALA A 1 86 ? -1.979 -8.875 -3.902 1 98.38 86 ALA A CA 1
ATOM 644 C C . ALA A 1 86 ? -3.018 -8.727 -5.012 1 98.38 86 ALA A C 1
ATOM 646 O O . ALA A 1 86 ? -3.609 -7.656 -5.176 1 98.38 86 ALA A O 1
ATOM 647 N N . PHE A 1 87 ? -3.225 -9.75 -5.789 1 98.88 87 PHE A N 1
ATOM 648 C CA . PHE A 1 87 ? -4.25 -9.797 -6.824 1 98.88 87 PHE A CA 1
ATOM 649 C C . PHE A 1 87 ? -5.137 -11.023 -6.656 1 98.88 87 PHE A C 1
ATOM 651 O O . PHE A 1 87 ? -4.641 -12.141 -6.496 1 98.88 87 PHE A O 1
ATOM 658 N N . PHE A 1 88 ? -6.422 -10.844 -6.625 1 98.5 88 PHE A N 1
ATOM 659 C CA . PHE A 1 88 ? -7.422 -11.898 -6.723 1 98.5 88 PHE A CA 1
ATOM 660 C C . PHE A 1 88 ? -8.133 -11.852 -8.07 1 98.5 88 PHE A C 1
ATOM 662 O O . PHE A 1 88 ? -8.68 -10.812 -8.453 1 98.5 88 PHE A O 1
ATOM 669 N N . ALA A 1 89 ? -8.109 -12.938 -8.781 1 98.06 89 ALA A N 1
ATOM 670 C CA . ALA A 1 89 ? -8.828 -13.047 -10.047 1 98.06 89 ALA A CA 1
ATOM 671 C C . ALA A 1 89 ? -10.336 -13.016 -9.828 1 98.06 89 ALA A C 1
ATOM 673 O O . ALA A 1 89 ? -10.828 -13.477 -8.789 1 98.06 89 ALA A O 1
ATOM 674 N N . LYS A 1 90 ? -11.031 -12.516 -10.789 1 96.81 90 LYS A N 1
ATOM 675 C CA . LYS A 1 90 ? -12.484 -12.375 -10.695 1 96.81 90 LYS A CA 1
ATOM 676 C C . LYS A 1 90 ? -13.148 -13.727 -10.414 1 96.81 90 LYS A C 1
ATOM 678 O O . LYS A 1 90 ? -14.164 -13.789 -9.727 1 96.81 90 LYS A O 1
ATOM 683 N N . GLU A 1 91 ? -12.609 -14.828 -10.836 1 96.06 91 GLU A N 1
ATOM 684 C CA . GLU A 1 91 ? -13.172 -16.172 -10.664 1 96.06 91 GLU A CA 1
ATOM 685 C C . GLU A 1 91 ? -13.195 -16.562 -9.188 1 96.06 91 GLU A C 1
ATOM 687 O O . GLU A 1 91 ? -14.008 -17.406 -8.781 1 96.06 91 GLU A O 1
ATOM 692 N N . ARG A 1 92 ? -12.367 -15.961 -8.383 1 95.31 92 ARG A N 1
ATOM 693 C CA . ARG A 1 92 ? -12.281 -16.297 -6.965 1 95.31 92 ARG A CA 1
ATOM 694 C C . ARG A 1 92 ? -13.094 -15.312 -6.125 1 95.31 92 ARG A C 1
ATOM 696 O O . ARG A 1 92 ? -13.094 -15.391 -4.895 1 95.31 92 ARG A O 1
ATOM 703 N N . LEU A 1 93 ? -13.672 -14.375 -6.793 1 93 93 LEU A N 1
ATOM 704 C CA . LEU A 1 93 ? -14.555 -13.406 -6.156 1 93 93 LEU A CA 1
ATOM 705 C C . LEU A 1 93 ? -15.953 -13.469 -6.758 1 93 93 LEU A C 1
ATOM 707 O O . LEU A 1 93 ? -16.531 -12.43 -7.105 1 93 93 LEU A O 1
ATOM 711 N N . PRO A 1 94 ? -16.453 -14.688 -6.93 1 84.06 94 PRO A N 1
ATOM 712 C CA . PRO A 1 94 ? -17.688 -14.781 -7.695 1 84.06 94 PRO A CA 1
ATOM 713 C C . PRO A 1 94 ? -18.859 -14.055 -7.023 1 84.06 94 PRO A C 1
ATOM 715 O O . PRO A 1 94 ? -19.109 -14.266 -5.836 1 84.06 94 PRO A O 1
ATOM 718 N N . GLY A 1 95 ? -19.453 -13.258 -7.84 1 85.25 95 GLY A N 1
ATOM 719 C CA . GLY A 1 95 ? -20.672 -12.586 -7.426 1 85.25 95 GLY A CA 1
ATOM 720 C C . GLY A 1 95 ? -20.438 -11.469 -6.43 1 85.25 95 GLY A C 1
ATOM 721 O O . GLY A 1 95 ? -21.375 -10.82 -5.977 1 85.25 95 GLY A O 1
ATOM 722 N N . MET A 1 96 ? -19.234 -11.32 -6.066 1 87.31 96 MET A N 1
ATOM 723 C CA . MET A 1 96 ? -18.938 -10.273 -5.098 1 87.31 96 MET A CA 1
ATOM 724 C C . MET A 1 96 ? -19 -8.898 -5.754 1 87.31 96 MET A C 1
ATOM 726 O O . MET A 1 96 ? -18.344 -8.656 -6.773 1 87.31 96 MET A O 1
ATOM 730 N N . THR A 1 97 ? -19.844 -8.047 -5.219 1 89.81 97 THR A N 1
ATOM 731 C CA . THR A 1 97 ? -19.953 -6.684 -5.734 1 89.81 97 THR A CA 1
ATOM 732 C C . THR A 1 97 ? -19.281 -5.691 -4.789 1 89.81 97 THR A C 1
ATOM 734 O O . THR A 1 97 ? -18.891 -4.598 -5.199 1 89.81 97 THR A O 1
ATOM 737 N N . GLU A 1 98 ? -19.234 -6.129 -3.553 1 92.25 98 GLU A N 1
ATOM 738 C CA . GLU A 1 98 ? -18.578 -5.305 -2.541 1 92.25 98 GLU A CA 1
ATOM 739 C C . GLU A 1 98 ? -17.547 -6.109 -1.76 1 92.25 98 GLU A C 1
ATOM 741 O O . GLU A 1 98 ? -17.828 -7.234 -1.334 1 92.25 98 GLU A O 1
ATOM 746 N N . LEU A 1 99 ? -16.422 -5.523 -1.663 1 94.5 99 LEU A N 1
ATOM 747 C CA . LEU A 1 99 ? -15.398 -6.152 -0.843 1 94.5 99 LEU A CA 1
ATOM 748 C C . LEU A 1 99 ? -15.719 -6.012 0.641 1 94.5 99 LEU A C 1
ATOM 750 O O . LEU A 1 99 ? -16.297 -5.004 1.062 1 94.5 99 LEU A O 1
ATOM 754 N N . PRO A 1 100 ? -15.398 -7.004 1.415 1 90.75 100 PRO A N 1
ATOM 755 C CA . PRO A 1 100 ? -15.648 -6.918 2.855 1 90.75 100 PRO A CA 1
ATOM 756 C C . PRO A 1 100 ? -14.711 -5.941 3.562 1 90.75 100 PRO A C 1
ATOM 758 O O . PRO A 1 100 ? -13.586 -5.719 3.109 1 90.75 100 PRO A O 1
ATOM 761 N N . THR A 1 101 ? -15.195 -5.418 4.719 1 88.44 101 THR A N 1
ATOM 762 C CA . THR A 1 101 ? -14.328 -4.637 5.598 1 88.44 101 THR A CA 1
ATOM 763 C C . THR A 1 101 ? -13.32 -5.539 6.309 1 88.44 101 THR A C 1
ATOM 765 O O . THR A 1 101 ? -12.32 -5.062 6.84 1 88.44 101 THR A O 1
ATOM 768 N N . GLY A 1 102 ? -13.602 -6.824 6.289 1 85.12 102 GLY A N 1
ATOM 769 C CA . GLY A 1 102 ? -12.695 -7.816 6.855 1 85.12 102 GLY A CA 1
ATOM 770 C C . GLY A 1 102 ? -11.766 -8.43 5.828 1 85.12 102 GLY A C 1
ATOM 771 O O . GLY A 1 102 ? -11.352 -7.758 4.879 1 85.12 102 GLY A O 1
ATOM 772 N N . PHE A 1 103 ? -11.336 -9.672 6.113 1 85.69 103 PHE A N 1
ATOM 773 C CA . PHE A 1 103 ? -10.297 -10.32 5.324 1 85.69 103 PHE A CA 1
ATOM 774 C C . PHE A 1 103 ? -10.898 -11.32 4.344 1 85.69 103 PHE A C 1
ATOM 776 O O . PHE A 1 103 ? -11.891 -11.984 4.66 1 85.69 103 PHE A O 1
ATOM 783 N N . LEU A 1 104 ? -10.359 -11.367 3.18 1 92 104 LEU A N 1
ATOM 784 C CA . LEU A 1 104 ? -10.695 -12.445 2.256 1 92 104 LEU A CA 1
ATOM 785 C C . LEU A 1 104 ? -10.062 -13.758 2.701 1 92 104 LEU A C 1
ATOM 787 O O . LEU A 1 104 ? -8.969 -13.773 3.266 1 92 104 LEU A O 1
ATOM 791 N N . GLU A 1 105 ? -10.75 -14.828 2.381 1 90.5 105 GLU A N 1
ATOM 792 C CA . GLU A 1 105 ? -10.25 -16.156 2.703 1 90.5 105 GLU A CA 1
ATOM 793 C C . GLU A 1 105 ? -9.281 -16.656 1.636 1 90.5 105 GLU A C 1
ATOM 795 O O . GLU A 1 105 ? -9.539 -16.516 0.438 1 90.5 105 GLU A O 1
ATOM 800 N N . GLY A 1 106 ? -8.117 -17.188 2.154 1 93.12 106 GLY A N 1
ATOM 801 C CA . GLY A 1 106 ? -7.137 -17.75 1.24 1 93.12 106 GLY A CA 1
ATOM 802 C C . GLY A 1 106 ? -6.086 -16.75 0.795 1 93.12 106 GLY A C 1
ATOM 803 O O . GLY A 1 106 ? -6.262 -15.547 0.962 1 93.12 106 GLY A O 1
ATOM 804 N N . ALA A 1 107 ? -5.043 -17.297 0.229 1 95.12 107 ALA A N 1
ATOM 805 C CA . ALA A 1 107 ? -3.99 -16.438 -0.32 1 95.12 107 ALA A CA 1
ATOM 806 C C . ALA A 1 107 ? -4.375 -15.914 -1.701 1 95.12 107 ALA A C 1
ATOM 808 O O . ALA A 1 107 ? -5.195 -16.516 -2.395 1 95.12 107 ALA A O 1
ATOM 809 N N . PRO A 1 108 ? -3.857 -14.75 -2.119 1 98.19 108 PRO A N 1
ATOM 810 C CA . PRO A 1 108 ? -4.16 -14.18 -3.434 1 98.19 108 PRO A CA 1
ATOM 811 C C . PRO A 1 108 ? -3.645 -15.039 -4.582 1 98.19 108 PRO A C 1
ATOM 813 O O . PRO A 1 108 ? -2.84 -15.953 -4.363 1 98.19 108 PRO A O 1
ATOM 816 N N . ASP A 1 109 ? -4.133 -14.758 -5.797 1 98.81 109 ASP A N 1
ATOM 817 C CA . ASP A 1 109 ? -3.637 -15.445 -6.988 1 98.81 109 ASP A CA 1
ATOM 818 C C . ASP A 1 109 ? -2.201 -15.023 -7.305 1 98.81 109 ASP A C 1
ATOM 820 O O . ASP A 1 109 ? -1.394 -15.844 -7.746 1 98.81 109 ASP A O 1
ATOM 824 N N . LEU A 1 110 ? -1.896 -13.781 -7.152 1 98.94 110 LEU A N 1
ATOM 825 C CA . LEU A 1 110 ? -0.548 -13.227 -7.191 1 98.94 110 LEU A CA 1
ATOM 826 C C . LEU A 1 110 ? -0.19 -12.57 -5.859 1 98.94 110 LEU A C 1
ATOM 828 O O . LEU A 1 110 ? -0.94 -11.734 -5.352 1 98.94 110 LEU A O 1
ATOM 832 N N . ALA A 1 111 ? 0.891 -12.977 -5.262 1 98.25 111 ALA A N 1
ATOM 833 C CA . ALA A 1 111 ? 1.484 -12.312 -4.105 1 98.25 111 ALA A CA 1
ATOM 834 C C . ALA A 1 111 ? 2.844 -11.711 -4.453 1 98.25 111 ALA A C 1
ATOM 836 O O . ALA A 1 111 ? 3.703 -12.398 -5.016 1 98.25 111 ALA A O 1
ATOM 837 N N . VAL A 1 112 ? 3.012 -10.453 -4.16 1 98.62 112 VAL A N 1
ATOM 838 C CA . VAL A 1 112 ? 4.285 -9.773 -4.379 1 98.62 112 VAL A CA 1
ATOM 839 C C . VAL A 1 112 ? 4.934 -9.438 -3.035 1 98.62 112 VAL A C 1
ATOM 841 O O . VAL A 1 112 ? 4.285 -8.867 -2.154 1 98.62 112 VAL A O 1
ATOM 844 N N . GLU A 1 113 ? 6.148 -9.836 -2.875 1 95.44 113 GLU A N 1
ATOM 845 C CA . GLU A 1 113 ? 6.977 -9.469 -1.731 1 95.44 113 GLU A CA 1
ATOM 846 C C . GLU A 1 113 ? 8.148 -8.594 -2.158 1 95.44 113 GLU A C 1
ATOM 848 O O . GLU A 1 113 ? 8.898 -8.953 -3.074 1 95.44 113 GLU A O 1
ATOM 853 N N . ILE A 1 114 ? 8.25 -7.469 -1.58 1 96.12 114 ILE A N 1
ATOM 854 C CA . ILE A 1 114 ? 9.383 -6.582 -1.793 1 96.12 114 ILE A CA 1
ATOM 855 C C . ILE A 1 114 ? 10.328 -6.66 -0.597 1 96.12 114 ILE A C 1
ATOM 857 O O . ILE A 1 114 ? 9.93 -6.395 0.539 1 96.12 114 ILE A O 1
ATOM 861 N N . LEU A 1 115 ? 11.539 -6.98 -0.883 1 91.31 115 LEU A N 1
ATOM 862 C CA . LEU A 1 115 ? 12.5 -7.242 0.185 1 91.31 115 LEU A CA 1
ATOM 863 C C . LEU A 1 115 ? 12.906 -5.945 0.878 1 91.31 115 LEU A C 1
ATOM 865 O O . LEU A 1 115 ? 13.094 -4.918 0.223 1 91.31 115 LEU A O 1
ATOM 869 N N . SER A 1 116 ? 12.938 -5.996 2.139 1 81.31 116 SER A N 1
ATOM 870 C CA . SER A 1 116 ? 13.523 -4.949 2.967 1 81.31 116 SER A CA 1
ATOM 871 C C . SER A 1 116 ? 14.812 -5.422 3.627 1 81.31 116 SER A C 1
ATOM 873 O O . SER A 1 116 ? 15.078 -6.621 3.688 1 81.31 116 SER A O 1
ATOM 875 N N . PRO A 1 117 ? 15.648 -4.523 4.105 1 76.06 117 PRO A N 1
ATOM 876 C CA . PRO A 1 117 ? 16.922 -4.914 4.715 1 76.06 117 PRO A CA 1
ATOM 877 C C . PRO A 1 117 ? 16.75 -5.883 5.883 1 76.06 117 PRO A C 1
ATOM 879 O O . PRO A 1 117 ? 17.641 -6.699 6.148 1 76.06 117 PRO A O 1
ATOM 882 N N . GLY A 1 118 ? 15.641 -5.922 6.461 1 72.44 118 GLY A N 1
ATOM 883 C CA . GLY A 1 118 ? 15.438 -6.734 7.652 1 72.44 118 GLY A CA 1
ATOM 884 C C . GLY A 1 118 ? 14.836 -8.094 7.352 1 72.44 118 GLY A C 1
ATOM 885 O O . GLY A 1 118 ? 14.711 -8.938 8.242 1 72.44 118 GLY A O 1
ATOM 886 N N . ASN A 1 119 ? 14.523 -8.344 6.094 1 79.62 119 ASN A N 1
ATOM 887 C CA . ASN A 1 119 ? 13.945 -9.641 5.742 1 79.62 119 ASN A CA 1
ATOM 888 C C . ASN A 1 119 ? 14.984 -10.758 5.824 1 79.62 119 ASN A C 1
ATOM 890 O O . ASN A 1 119 ? 16.109 -10.602 5.34 1 79.62 119 ASN A O 1
ATOM 894 N N . THR A 1 120 ? 14.609 -11.828 6.457 1 79.94 120 THR A N 1
ATOM 895 C CA . THR A 1 120 ? 15.461 -13.016 6.414 1 79.94 120 THR A CA 1
ATOM 896 C C . THR A 1 120 ? 15 -13.969 5.312 1 79.94 120 THR A C 1
ATOM 898 O O . THR A 1 120 ? 13.844 -13.93 4.898 1 79.94 120 THR A O 1
ATOM 901 N N . VAL A 1 121 ? 15.898 -14.789 4.895 1 84.75 121 VAL A N 1
ATOM 902 C CA . VAL A 1 121 ? 15.586 -15.797 3.887 1 84.75 121 VAL A CA 1
ATOM 903 C C . VAL A 1 121 ? 14.477 -16.719 4.398 1 84.75 121 VAL A C 1
ATOM 905 O O . VAL A 1 121 ? 13.508 -16.984 3.688 1 84.75 121 VAL A O 1
ATOM 908 N N . ALA A 1 122 ? 14.602 -17.188 5.582 1 84.31 122 ALA A N 1
ATOM 909 C CA . ALA A 1 122 ? 13.641 -18.109 6.184 1 84.31 122 ALA A CA 1
ATOM 910 C C . ALA A 1 122 ? 12.242 -17.484 6.215 1 84.31 122 ALA A C 1
ATOM 912 O O . ALA A 1 122 ? 11.25 -18.172 5.945 1 84.31 122 ALA A O 1
ATOM 913 N N . GLU A 1 123 ? 12.133 -16.219 6.559 1 80 123 GLU A N 1
ATOM 914 C CA . GLU A 1 123 ? 10.852 -15.508 6.59 1 80 123 GLU A CA 1
ATOM 915 C C . GLU A 1 123 ? 10.211 -15.477 5.207 1 80 123 GLU A C 1
ATOM 917 O O . GLU A 1 123 ? 9.016 -15.773 5.07 1 80 123 GLU A O 1
ATOM 922 N N . ILE A 1 124 ? 11.023 -15.125 4.223 1 88.88 124 ILE A N 1
ATOM 923 C CA . ILE A 1 124 ? 10.492 -14.992 2.867 1 88.88 124 ILE A CA 1
ATOM 924 C C . ILE A 1 124 ? 10.102 -16.359 2.328 1 88.88 124 ILE A C 1
ATOM 926 O O . ILE A 1 124 ? 9.023 -16.531 1.753 1 88.88 124 ILE A O 1
ATOM 930 N N . GLU A 1 125 ? 10.938 -17.359 2.559 1 91.5 125 GLU A N 1
ATOM 931 C CA . GLU A 1 125 ? 10.625 -18.719 2.117 1 91.5 125 GLU A CA 1
ATOM 932 C C . GLU A 1 125 ? 9.375 -19.25 2.805 1 91.5 125 GLU A C 1
ATOM 934 O O . GLU A 1 125 ? 8.547 -19.906 2.178 1 91.5 125 GLU A O 1
ATOM 939 N N . GLY A 1 126 ? 9.234 -19.016 4.07 1 89.44 126 GLY A N 1
ATOM 940 C CA . GLY A 1 126 ? 8.031 -19.406 4.793 1 89.44 126 GLY A CA 1
ATOM 941 C C . GLY A 1 126 ? 6.773 -18.781 4.227 1 89.44 126 GLY A C 1
ATOM 942 O O . GLY A 1 126 ? 5.75 -19.453 4.098 1 89.44 126 GLY A O 1
ATOM 943 N N . LYS A 1 127 ? 6.84 -17.484 3.9 1 89.81 127 LYS A N 1
ATOM 944 C CA . LYS A 1 127 ? 5.699 -16.797 3.291 1 89.81 127 LYS A CA 1
ATOM 945 C C . LYS A 1 127 ? 5.352 -17.422 1.939 1 89.81 127 LYS A C 1
ATOM 947 O O . LYS A 1 127 ? 4.184 -17.688 1.657 1 89.81 127 LYS A O 1
ATOM 952 N N . VAL A 1 128 ? 6.371 -17.641 1.144 1 95.38 128 VAL A N 1
ATOM 953 C CA . VAL A 1 128 ? 6.168 -18.203 -0.187 1 95.38 128 VAL A CA 1
ATOM 954 C C . VAL A 1 128 ? 5.496 -19.578 -0.071 1 95.38 128 VAL A C 1
ATOM 956 O O . VAL A 1 128 ? 4.52 -19.859 -0.771 1 95.38 128 VAL A O 1
ATOM 959 N N . GLU A 1 129 ? 6 -20.391 0.83 1 95.5 129 GLU A N 1
ATOM 960 C CA . GLU A 1 129 ? 5.414 -21.703 1.062 1 95.5 129 GLU A CA 1
ATOM 961 C C . GLU A 1 129 ? 3.949 -21.594 1.469 1 95.5 129 GLU A C 1
ATOM 963 O O . GLU A 1 129 ? 3.098 -22.328 0.948 1 95.5 129 GLU A O 1
ATOM 968 N N . GLU A 1 130 ? 3.674 -20.766 2.354 1 91.94 130 GLU A N 1
ATOM 969 C CA . GLU A 1 130 ? 2.312 -20.609 2.861 1 91.94 130 GLU A CA 1
ATOM 970 C C . GLU A 1 130 ? 1.374 -20.094 1.772 1 91.94 130 GLU A C 1
ATOM 972 O O . GLU A 1 130 ? 0.219 -20.516 1.691 1 91.94 130 GLU A O 1
ATOM 977 N N . TYR A 1 131 ? 1.85 -19.078 0.969 1 96.06 131 TYR A N 1
ATOM 978 C CA . TYR A 1 131 ? 1.034 -18.578 -0.13 1 96.06 131 TYR A CA 1
ATOM 979 C C . TYR A 1 131 ? 0.609 -19.703 -1.06 1 96.06 131 TYR A C 1
ATOM 981 O O . TYR A 1 131 ? -0.579 -19.875 -1.347 1 96.06 131 TYR A O 1
ATOM 989 N N . PHE A 1 132 ? 1.573 -20.531 -1.426 1 98.31 132 PHE A N 1
ATOM 990 C CA . PHE A 1 132 ? 1.266 -21.594 -2.377 1 98.31 132 PHE A CA 1
ATOM 991 C C . PHE A 1 132 ? 0.401 -22.656 -1.728 1 98.31 132 PHE A C 1
ATOM 993 O O . PHE A 1 132 ? -0.446 -23.266 -2.387 1 98.31 132 PHE A O 1
ATOM 1000 N N . ALA A 1 133 ? 0.561 -22.922 -0.472 1 96.94 133 ALA A N 1
ATOM 1001 C CA . ALA A 1 133 ? -0.269 -23.891 0.25 1 96.94 133 ALA A CA 1
ATOM 1002 C C . ALA A 1 133 ? -1.708 -23.391 0.363 1 96.94 133 ALA A C 1
ATOM 1004 O O . ALA A 1 133 ? -2.607 -24.172 0.712 1 96.94 133 ALA A O 1
ATOM 1005 N N . ASN A 1 134 ? -1.927 -22.125 0.062 1 96.19 134 ASN A N 1
ATOM 1006 C CA . ASN A 1 134 ? -3.248 -21.531 0.256 1 96.19 134 ASN A CA 1
ATOM 1007 C C . ASN A 1 134 ? -3.816 -20.984 -1.051 1 96.19 134 ASN A C 1
ATOM 1009 O O . ASN A 1 134 ? -4.68 -20.109 -1.039 1 96.19 134 ASN A O 1
ATOM 1013 N N . GLY A 1 135 ? -3.301 -21.359 -2.229 1 96.62 135 GLY A N 1
ATOM 1014 C CA . GLY A 1 135 ? -4.012 -21.141 -3.479 1 96.62 135 GLY A CA 1
ATOM 1015 C C . GLY A 1 135 ? -3.32 -20.156 -4.398 1 96.62 135 GLY A C 1
ATOM 1016 O O . GLY A 1 135 ? -3.77 -19.922 -5.523 1 96.62 135 GLY A O 1
ATOM 1017 N N . THR A 1 136 ? -2.254 -19.562 -3.928 1 98.56 136 THR A N 1
ATOM 1018 C CA . THR A 1 136 ? -1.49 -18.672 -4.797 1 98.56 136 THR A CA 1
ATOM 1019 C C . THR A 1 136 ? -0.953 -19.438 -6.008 1 98.56 136 THR A C 1
ATOM 1021 O O . THR A 1 136 ? -0.537 -20.594 -5.887 1 98.56 136 THR A O 1
ATOM 1024 N N . ARG A 1 137 ? -0.928 -18.734 -7.141 1 98.62 137 ARG A N 1
ATOM 1025 C CA . ARG A 1 137 ? -0.459 -19.359 -8.375 1 98.62 137 ARG A CA 1
ATOM 1026 C C . ARG A 1 137 ? 0.859 -18.734 -8.828 1 98.62 137 ARG A C 1
ATOM 1028 O O . ARG A 1 137 ? 1.591 -19.344 -9.617 1 98.62 137 ARG A O 1
ATOM 1035 N N . LEU A 1 138 ? 1.148 -17.547 -8.453 1 98.88 138 LEU A N 1
ATOM 1036 C CA . LEU A 1 138 ? 2.318 -16.781 -8.859 1 98.88 138 LEU A CA 1
ATOM 1037 C C . LEU A 1 138 ? 2.826 -15.906 -7.711 1 98.88 138 LEU A C 1
ATOM 1039 O O . LEU A 1 138 ? 2.037 -15.258 -7.023 1 98.88 138 LEU A O 1
ATOM 1043 N N . VAL A 1 139 ? 4.125 -15.984 -7.406 1 98.81 139 VAL A N 1
ATOM 1044 C CA . VAL A 1 139 ? 4.746 -15.117 -6.414 1 98.81 139 VAL A CA 1
ATOM 1045 C C . VAL A 1 139 ? 5.934 -14.383 -7.043 1 98.81 139 VAL A C 1
ATOM 1047 O O . VAL A 1 139 ? 6.746 -14.992 -7.746 1 98.81 139 VAL A O 1
ATOM 1050 N N . TRP A 1 140 ? 6.004 -13.117 -6.898 1 98.94 140 TRP A N 1
ATOM 1051 C CA . TRP A 1 140 ? 7.176 -12.312 -7.223 1 98.94 140 TRP A CA 1
ATOM 1052 C C . TRP A 1 140 ? 7.879 -11.844 -5.953 1 98.94 140 TRP A C 1
ATOM 1054 O O . TRP A 1 140 ? 7.238 -11.297 -5.047 1 98.94 140 TRP A O 1
ATOM 1064 N N . VAL A 1 141 ? 9.156 -12.055 -5.871 1 98.31 141 VAL A N 1
ATOM 1065 C CA . VAL A 1 141 ? 9.992 -11.484 -4.824 1 98.31 141 VAL A CA 1
ATOM 1066 C C . VAL A 1 141 ? 10.969 -10.477 -5.43 1 98.31 141 VAL A C 1
ATOM 1068 O O . VAL A 1 141 ? 11.797 -10.828 -6.27 1 98.31 141 VAL A O 1
ATOM 1071 N N . ILE A 1 142 ? 10.875 -9.258 -4.977 1 98.62 142 ILE A N 1
ATOM 1072 C CA . ILE A 1 142 ? 11.609 -8.156 -5.598 1 98.62 142 ILE A CA 1
ATOM 1073 C C . ILE A 1 142 ? 12.727 -7.688 -4.668 1 98.62 142 ILE A C 1
ATOM 1075 O O . ILE A 1 142 ? 12.484 -7.414 -3.488 1 98.62 142 ILE A O 1
ATOM 1079 N N . SER A 1 143 ? 13.898 -7.57 -5.172 1 97.44 143 SER A N 1
ATOM 1080 C CA . SER A 1 143 ? 15.016 -6.965 -4.453 1 97.44 143 SER A CA 1
ATOM 1081 C C . SER A 1 143 ? 15.266 -5.539 -4.918 1 97.44 143 SER A C 1
ATOM 1083 O O . SER A 1 143 ? 15.898 -5.32 -5.957 1 97.44 143 SER A O 1
ATOM 1085 N N . PRO A 1 144 ? 14.82 -4.59 -4.164 1 95.94 144 PRO A N 1
ATOM 1086 C CA . PRO A 1 144 ? 15.008 -3.195 -4.578 1 95.94 144 PRO A CA 1
ATOM 1087 C C . PRO A 1 144 ? 16.469 -2.812 -4.719 1 95.94 144 PRO A C 1
ATOM 1089 O O . PRO A 1 144 ? 16.844 -2.053 -5.621 1 95.94 144 PRO A O 1
ATOM 1092 N N . THR A 1 145 ? 17.375 -3.348 -3.891 1 92.81 145 THR A N 1
ATOM 1093 C CA . THR A 1 145 ? 18.75 -2.902 -3.838 1 92.81 145 THR A CA 1
ATOM 1094 C C . THR A 1 145 ? 19.594 -3.611 -4.898 1 92.81 145 THR A C 1
ATOM 1096 O O . THR A 1 145 ? 20.5 -3.014 -5.48 1 92.81 145 THR A O 1
ATOM 1099 N N . GLN A 1 146 ? 19.234 -4.852 -5.168 1 96.31 146 GLN A N 1
ATOM 1100 C CA . GLN A 1 146 ? 20.016 -5.605 -6.145 1 96.31 146 GLN A CA 1
ATOM 1101 C C . GLN A 1 146 ? 19.344 -5.586 -7.516 1 96.31 146 GLN A C 1
ATOM 1103 O O . GLN A 1 146 ? 19.891 -6.109 -8.484 1 96.31 146 GLN A O 1
ATOM 1108 N N . HIS A 1 147 ? 18.172 -5.051 -7.605 1 97.69 147 HIS A N 1
ATOM 1109 C CA . HIS A 1 147 ? 17.453 -4.777 -8.852 1 97.69 147 HIS A CA 1
ATOM 1110 C C . HIS A 1 147 ? 17.156 -6.062 -9.609 1 97.69 147 HIS A C 1
ATOM 1112 O O . HIS A 1 147 ? 17.438 -6.164 -10.805 1 97.69 147 HIS A O 1
ATOM 1118 N N . TYR A 1 148 ? 16.578 -7.027 -8.898 1 98.12 148 TYR A N 1
ATOM 1119 C CA . TYR A 1 148 ? 16.125 -8.234 -9.562 1 98.12 148 TYR A CA 1
ATOM 1120 C C . TYR A 1 148 ? 14.758 -8.672 -9.039 1 98.12 148 TYR A C 1
ATOM 1122 O O . TYR A 1 148 ? 14.273 -8.141 -8.039 1 98.12 148 TYR A O 1
ATOM 1130 N N . ILE A 1 149 ? 14.125 -9.555 -9.781 1 98.81 149 ILE A N 1
ATOM 1131 C CA . ILE A 1 149 ? 12.852 -10.164 -9.414 1 98.81 149 ILE A CA 1
ATOM 1132 C C . ILE A 1 149 ? 12.953 -11.68 -9.516 1 98.81 149 ILE A C 1
ATOM 1134 O O . ILE A 1 149 ? 13.367 -12.211 -10.547 1 98.81 149 ILE A O 1
ATOM 1138 N N . LEU A 1 150 ? 12.625 -12.383 -8.438 1 98.81 150 LEU A N 1
ATOM 1139 C CA . LEU A 1 150 ? 12.438 -13.828 -8.469 1 98.81 150 LEU A CA 1
ATOM 1140 C C . LEU A 1 150 ? 10.977 -14.18 -8.75 1 98.81 150 LEU A C 1
ATOM 1142 O O . LEU A 1 150 ? 10.07 -13.562 -8.188 1 98.81 150 LEU A O 1
ATOM 1146 N N . VAL A 1 151 ? 10.773 -15.102 -9.656 1 98.88 151 VAL A N 1
ATOM 1147 C CA . VAL A 1 151 ? 9.438 -15.547 -10.031 1 98.88 151 VAL A CA 1
ATOM 1148 C C . VAL A 1 151 ? 9.211 -16.984 -9.562 1 98.88 151 VAL A C 1
ATOM 1150 O O . VAL A 1 151 ? 9.969 -17.891 -9.93 1 98.88 151 VAL A O 1
ATOM 1153 N N . TYR A 1 152 ? 8.188 -17.203 -8.75 1 98.81 152 TYR A N 1
ATOM 1154 C CA . TYR A 1 152 ? 7.848 -18.516 -8.227 1 98.81 152 TYR A CA 1
ATOM 1155 C C . TYR A 1 152 ? 6.52 -19 -8.789 1 98.81 152 TYR A C 1
ATOM 1157 O O . TYR A 1 152 ? 5.535 -18.25 -8.797 1 98.81 152 TYR A O 1
ATOM 1165 N N . HIS A 1 153 ? 6.48 -20.266 -9.227 1 98.62 153 HIS A N 1
ATOM 1166 C CA . HIS A 1 153 ? 5.246 -20.938 -9.602 1 98.62 153 HIS A CA 1
ATOM 1167 C C . HIS A 1 153 ? 4.91 -22.047 -8.617 1 98.62 153 HIS A C 1
ATOM 1169 O O . HIS A 1 153 ? 3.877 -22.719 -8.75 1 98.62 153 HIS A O 1
ATOM 1175 N N . SER A 1 154 ? 5.84 -22.281 -7.699 1 97.75 154 SER A N 1
ATOM 1176 C CA . SER A 1 154 ? 5.684 -23.219 -6.598 1 97.75 154 SER A CA 1
ATOM 1177 C C . SER A 1 154 ? 6.57 -22.844 -5.414 1 97.75 154 SER A C 1
ATOM 1179 O O . SER A 1 154 ? 7.398 -21.938 -5.516 1 97.75 154 SER A O 1
ATOM 1181 N N . ALA A 1 155 ? 6.383 -23.547 -4.336 1 95.81 155 ALA A N 1
ATOM 1182 C CA . ALA A 1 155 ? 7.082 -23.219 -3.1 1 95.81 155 ALA A CA 1
ATOM 1183 C C . ALA A 1 155 ? 8.523 -23.719 -3.127 1 95.81 155 ALA A C 1
ATOM 1185 O O . ALA A 1 155 ? 9.336 -23.328 -2.291 1 95.81 155 ALA A O 1
ATOM 1186 N N . GLN A 1 156 ? 8.906 -24.484 -3.918 1 93.31 156 GLN A N 1
ATOM 1187 C CA . GLN A 1 156 ? 10.172 -25.203 -3.873 1 93.31 156 GLN A CA 1
ATOM 1188 C C . GLN A 1 156 ? 11.344 -24.281 -4.156 1 93.31 156 GLN A C 1
ATOM 1190 O O . GLN A 1 156 ? 12.266 -24.172 -3.348 1 93.31 156 GLN A O 1
ATOM 1195 N N . GLU A 1 157 ? 11.344 -23.688 -5.391 1 94.75 157 GLU A N 1
ATOM 1196 C CA . GLU A 1 157 ? 12.406 -22.766 -5.785 1 94.75 157 GLU A CA 1
ATOM 1197 C C . GLU A 1 157 ? 11.914 -21.766 -6.824 1 94.75 157 GLU A C 1
ATOM 1199 O O . GLU A 1 157 ? 10.898 -22 -7.488 1 94.75 157 GLU A O 1
ATOM 1204 N N . PRO A 1 158 ? 12.609 -20.641 -6.879 1 97.69 158 PRO A N 1
ATOM 1205 C CA . PRO A 1 158 ? 12.242 -19.734 -7.969 1 97.69 158 PRO A CA 1
ATOM 1206 C C . PRO A 1 158 ? 12.5 -20.344 -9.352 1 97.69 158 PRO A C 1
ATOM 1208 O O . PRO A 1 158 ? 13.516 -21 -9.555 1 97.69 158 PRO A O 1
ATOM 1211 N N . GLU A 1 159 ? 11.594 -20.109 -10.203 1 98 159 GLU A N 1
ATOM 1212 C CA . GLU A 1 159 ? 11.719 -20.641 -11.555 1 98 159 GLU A CA 1
ATOM 1213 C C . GLU A 1 159 ? 12.516 -19.688 -12.445 1 98 159 GLU A C 1
ATOM 1215 O O . GLU A 1 159 ? 13.18 -20.125 -13.391 1 98 159 GLU A O 1
ATOM 1220 N N . ARG A 1 160 ? 12.438 -18.359 -12.234 1 98.44 160 ARG A N 1
ATOM 1221 C CA . ARG A 1 160 ? 13.125 -17.359 -13.055 1 98.44 160 ARG A CA 1
ATOM 1222 C C . ARG A 1 160 ? 13.75 -16.281 -12.188 1 98.44 160 ARG A C 1
ATOM 1224 O O . ARG A 1 160 ? 13.25 -15.977 -11.102 1 98.44 160 ARG A O 1
ATOM 1231 N N . LEU A 1 161 ? 14.828 -15.82 -12.609 1 98.56 161 LEU A N 1
ATOM 1232 C CA . LEU A 1 161 ? 15.453 -14.578 -12.164 1 98.56 161 LEU A CA 1
ATOM 1233 C C . LEU A 1 161 ? 15.391 -13.516 -13.266 1 98.56 161 LEU A C 1
ATOM 1235 O O . LEU A 1 161 ? 15.93 -13.711 -14.352 1 98.56 161 LEU A O 1
ATOM 1239 N N . LEU A 1 162 ? 14.688 -12.453 -13 1 98.81 162 LEU A N 1
ATOM 1240 C CA . LEU A 1 162 ? 14.609 -11.344 -13.945 1 98.81 162 LEU A CA 1
ATOM 1241 C C . LEU A 1 162 ? 15.531 -10.203 -13.523 1 98.81 162 LEU A C 1
ATOM 1243 O O . LEU A 1 162 ? 15.547 -9.82 -12.352 1 98.81 162 LEU A O 1
ATOM 1247 N N . LYS A 1 163 ? 16.266 -9.742 -14.492 1 98.44 163 LYS A N 1
ATOM 1248 C CA . LYS A 1 163 ? 17.172 -8.617 -14.281 1 98.44 163 LYS A CA 1
ATOM 1249 C C . LYS A 1 163 ? 16.672 -7.367 -15.008 1 98.44 163 LYS A C 1
ATOM 1251 O O . LYS A 1 163 ? 15.578 -7.367 -15.578 1 98.44 163 LYS A O 1
ATOM 1256 N N . MET A 1 164 ? 17.438 -6.305 -14.891 1 97.31 164 MET A N 1
ATOM 1257 C CA . MET A 1 164 ? 17.031 -5 -15.398 1 97.31 164 MET A CA 1
ATOM 1258 C C . MET A 1 164 ? 16.719 -5.066 -16.891 1 97.31 164 MET A C 1
ATOM 1260 O O . MET A 1 164 ? 15.859 -4.336 -17.375 1 97.31 164 MET A O 1
ATOM 1264 N N . SER A 1 165 ? 17.281 -5.918 -17.641 1 98.12 165 SER A N 1
ATOM 1265 C CA . SER A 1 165 ? 17.109 -6.027 -19.094 1 98.12 165 SER A CA 1
ATOM 1266 C C . SER A 1 165 ? 15.883 -6.867 -19.438 1 98.12 165 SER A C 1
ATOM 1268 O O . SER A 1 165 ? 15.477 -6.941 -20.594 1 98.12 165 SER A O 1
ATOM 1270 N N . ASP A 1 166 ? 15.305 -7.488 -18.453 1 98.75 166 ASP A N 1
ATOM 1271 C CA . ASP A 1 166 ? 14.211 -8.43 -18.688 1 98.75 166 ASP A CA 1
ATOM 1272 C C . ASP A 1 166 ? 12.859 -7.742 -18.531 1 98.75 166 ASP A C 1
ATOM 1274 O O . ASP A 1 166 ? 12.789 -6.539 -18.266 1 98.75 166 ASP A O 1
ATOM 1278 N N . THR A 1 167 ? 11.781 -8.484 -18.859 1 98.81 167 THR A N 1
ATOM 1279 C CA . THR A 1 167 ? 10.398 -8.039 -18.734 1 98.81 167 THR A CA 1
ATOM 1280 C C . THR A 1 167 ? 9.641 -8.898 -17.734 1 98.81 167 THR A C 1
ATOM 1282 O O . THR A 1 167 ? 9.719 -10.125 -17.781 1 98.81 167 THR A O 1
ATOM 1285 N N . LEU A 1 168 ? 9.008 -8.273 -16.766 1 98.88 168 LEU A N 1
ATOM 1286 C CA . LEU A 1 168 ? 8.086 -8.945 -15.852 1 98.88 168 LEU A CA 1
ATOM 1287 C C . LEU A 1 168 ? 6.746 -9.203 -16.531 1 98.88 168 LEU A C 1
ATOM 1289 O O . LEU A 1 168 ? 6.164 -8.305 -17.141 1 98.88 168 LEU A O 1
ATOM 1293 N N . ASP A 1 169 ? 6.262 -10.391 -16.391 1 98.5 169 ASP A N 1
ATOM 1294 C CA . ASP A 1 169 ? 5.082 -10.859 -17.109 1 98.5 169 ASP A CA 1
ATOM 1295 C C . ASP A 1 169 ? 4.051 -11.453 -16.156 1 98.5 169 ASP A C 1
ATOM 1297 O O . ASP A 1 169 ? 4.391 -12.25 -15.281 1 98.5 169 ASP A O 1
ATOM 1301 N N . GLY A 1 170 ? 2.773 -11.062 -16.297 1 98.69 170 GLY A N 1
ATOM 1302 C CA . GLY A 1 170 ? 1.708 -11.562 -15.438 1 98.69 170 GLY A CA 1
ATOM 1303 C C . GLY A 1 170 ? 1.248 -12.961 -15.82 1 98.69 170 GLY A C 1
ATOM 1304 O O . GLY A 1 170 ? 0.458 -13.578 -15.102 1 98.69 170 GLY A O 1
ATOM 1305 N N . GLU A 1 171 ? 1.688 -13.422 -17.016 1 98.38 171 GLU A N 1
ATOM 1306 C CA . GLU A 1 171 ? 1.409 -14.773 -17.484 1 98.38 171 GLU A CA 1
ATOM 1307 C C . GLU A 1 171 ? -0.092 -15.047 -17.516 1 98.38 171 GLU A C 1
ATOM 1309 O O . GLU A 1 171 ? -0.868 -14.242 -18.031 1 98.38 171 GLU A O 1
ATOM 1314 N N . THR A 1 172 ? -0.527 -16.266 -17.047 1 98.19 172 THR A N 1
ATOM 1315 C CA . THR A 1 172 ? -1.945 -16.609 -17.094 1 98.19 172 THR A CA 1
ATOM 1316 C C . THR A 1 172 ? -2.68 -16.016 -15.891 1 98.19 172 THR A C 1
ATOM 1318 O O . THR A 1 172 ? -3.912 -15.969 -15.875 1 98.19 172 THR A O 1
ATOM 1321 N N . VAL A 1 173 ? -1.965 -15.547 -14.93 1 98.62 173 VAL A N 1
ATOM 1322 C CA . VAL A 1 173 ? -2.568 -15.023 -13.703 1 98.62 173 VAL A CA 1
ATOM 1323 C C . VAL A 1 173 ? -3.092 -13.609 -13.953 1 98.62 173 VAL A C 1
ATOM 1325 O O . VAL A 1 173 ? -4.207 -13.281 -13.547 1 98.62 173 VAL A O 1
ATOM 1328 N N . ILE A 1 174 ? -2.295 -12.789 -14.57 1 98.69 174 ILE A N 1
ATOM 1329 C CA . ILE A 1 174 ? -2.705 -11.461 -15.031 1 98.69 174 ILE A CA 1
ATOM 1330 C C . ILE A 1 174 ? -2.412 -11.328 -16.531 1 98.69 174 ILE A C 1
ATOM 1332 O O . ILE A 1 174 ? -1.48 -10.617 -16.922 1 98.69 174 ILE A O 1
ATOM 1336 N N . PRO A 1 175 ? -3.293 -11.906 -17.344 1 98.5 175 PRO A N 1
ATOM 1337 C CA . PRO A 1 175 ? -3.037 -11.875 -18.781 1 98.5 175 PRO A CA 1
ATOM 1338 C C . PRO A 1 175 ? -2.914 -10.453 -19.328 1 98.5 175 PRO A C 1
ATOM 1340 O O . PRO A 1 175 ? -3.709 -9.578 -18.969 1 98.5 175 PRO A O 1
ATOM 1343 N N . GLY A 1 176 ? -1.83 -10.219 -20.156 1 98.31 176 GLY A N 1
ATOM 1344 C CA . GLY A 1 176 ? -1.647 -8.93 -20.812 1 98.31 176 GLY A CA 1
ATOM 1345 C C . GLY A 1 176 ? -0.691 -8.016 -20.062 1 98.31 176 GLY A C 1
ATOM 1346 O O . GLY A 1 176 ? -0.252 -6.996 -20.594 1 98.31 176 GLY A O 1
ATOM 1347 N N . PHE A 1 177 ? -0.323 -8.391 -18.859 1 98.81 177 PHE A N 1
ATOM 1348 C CA . PHE A 1 177 ? 0.571 -7.531 -18.094 1 98.81 177 PHE A CA 1
ATOM 1349 C C . PHE A 1 177 ? 2.023 -7.781 -18.484 1 98.81 177 PHE A C 1
ATOM 1351 O O . PHE A 1 177 ? 2.504 -8.914 -18.422 1 98.81 177 PHE A O 1
ATOM 1358 N N . LYS A 1 178 ? 2.682 -6.758 -18.859 1 98.81 178 LYS A N 1
ATOM 1359 C CA . LYS A 1 178 ? 4.117 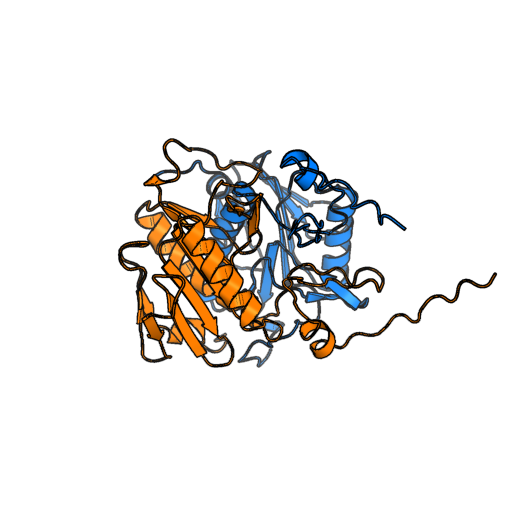-6.711 -19.109 1 98.81 178 LYS A CA 1
ATOM 1360 C C . LYS A 1 178 ? 4.727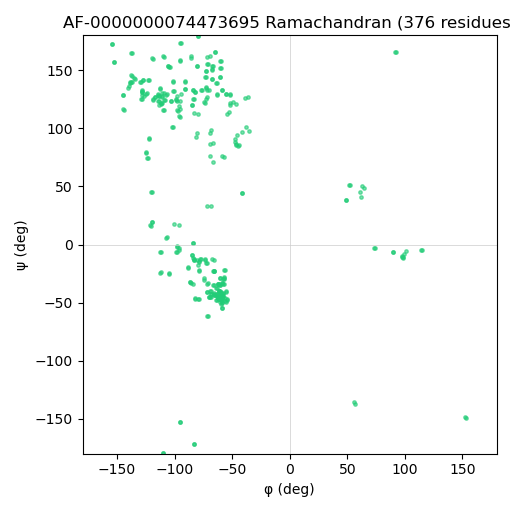 -5.41 -18.594 1 98.81 178 LYS A C 1
ATOM 1362 O O . LYS A 1 178 ? 4.148 -4.336 -18.766 1 98.81 178 LYS A O 1
ATOM 1367 N N . LEU A 1 179 ? 5.797 -5.512 -17.953 1 98.81 179 LEU A N 1
ATOM 1368 C CA . LEU A 1 179 ? 6.5 -4.355 -17.406 1 98.81 179 LEU A CA 1
ATOM 1369 C C . LEU A 1 179 ? 8.008 -4.543 -17.5 1 98.81 179 LEU A C 1
ATOM 1371 O O . LEU A 1 179 ? 8.562 -5.496 -16.953 1 98.81 179 LEU A O 1
ATOM 1375 N N . PRO A 1 180 ? 8.727 -3.678 -18.297 1 98.75 180 PRO A N 1
ATOM 1376 C CA . PRO A 1 180 ? 10.18 -3.756 -18.188 1 98.75 180 PRO A CA 1
ATOM 1377 C C . PRO A 1 180 ? 10.672 -3.664 -16.734 1 98.75 180 PRO A C 1
ATOM 1379 O O . PRO A 1 180 ? 10.281 -2.752 -16 1 98.75 180 PRO A O 1
ATOM 1382 N N . VAL A 1 181 ? 11.508 -4.598 -16.328 1 98.75 181 VAL A N 1
ATOM 1383 C CA . VAL A 1 181 ? 11.992 -4.645 -14.953 1 98.75 181 VAL A CA 1
ATOM 1384 C C . VAL A 1 181 ? 12.688 -3.334 -14.602 1 98.75 181 VAL A C 1
ATOM 1386 O O . VAL A 1 181 ? 12.562 -2.838 -13.477 1 98.75 181 VAL A O 1
ATOM 1389 N N . ALA A 1 182 ? 13.344 -2.719 -15.562 1 98 182 ALA A N 1
ATOM 1390 C CA . ALA A 1 182 ? 14.07 -1.471 -15.359 1 98 182 ALA A CA 1
ATOM 1391 C C . ALA A 1 182 ? 13.141 -0.357 -14.891 1 98 182 ALA A C 1
ATOM 1393 O O . ALA A 1 182 ? 13.562 0.556 -14.18 1 98 182 ALA A O 1
ATOM 1394 N N . ASP A 1 183 ? 11.883 -0.407 -15.266 1 97.44 183 ASP A N 1
ATOM 1395 C CA . ASP A 1 183 ? 10.93 0.638 -14.914 1 97.44 183 ASP A CA 1
ATOM 1396 C C . ASP A 1 183 ? 10.688 0.69 -13.406 1 97.44 183 ASP A C 1
ATOM 1398 O O . ASP A 1 183 ? 10.297 1.729 -12.875 1 97.44 183 ASP A O 1
ATOM 1402 N N . LEU A 1 184 ? 10.945 -0.425 -12.688 1 97.44 184 LEU A N 1
ATOM 1403 C CA . LEU A 1 184 ? 10.727 -0.485 -11.242 1 97.44 184 LEU A CA 1
ATOM 1404 C C . LEU A 1 184 ? 11.859 0.2 -10.492 1 97.44 184 LEU A C 1
ATOM 1406 O O . LEU A 1 184 ? 11.711 0.561 -9.328 1 97.44 184 LEU A O 1
ATOM 1410 N N . PHE A 1 185 ? 12.984 0.281 -11.172 1 96.12 185 PHE A N 1
ATOM 1411 C CA . PHE A 1 185 ? 14.172 0.698 -10.445 1 96.12 185 PHE A CA 1
ATOM 1412 C C . PHE A 1 185 ? 14.742 1.985 -11.031 1 96.12 185 PHE A C 1
ATOM 1414 O O . PHE A 1 185 ? 15.922 2.285 -10.852 1 96.12 185 PHE A O 1
ATOM 1421 N N . GLN A 1 186 ? 13.922 2.707 -11.773 1 91.5 186 GLN A N 1
ATOM 1422 C CA . GLN A 1 186 ? 14.391 3.957 -12.367 1 91.5 186 GLN A CA 1
ATOM 1423 C C . GLN A 1 186 ? 14.656 5.008 -11.289 1 91.5 186 GLN A C 1
ATOM 1425 O O . GLN A 1 186 ? 13.914 5.105 -10.312 1 91.5 186 GLN A O 1
ATOM 1430 N N . PRO A 1 187 ? 15.711 5.762 -11.523 1 91.94 187 PRO A N 1
ATOM 1431 C CA . PRO A 1 187 ? 15.906 6.914 -10.641 1 91.94 187 PRO A CA 1
ATOM 1432 C C . PRO A 1 187 ? 14.742 7.902 -10.695 1 91.94 187 PRO A C 1
ATOM 1434 O O . PRO A 1 187 ? 14.031 7.969 -11.703 1 91.94 187 PRO A O 1
ATOM 1437 N N . LEU A 1 188 ? 14.586 8.578 -9.578 1 92.06 188 LEU A N 1
ATOM 1438 C CA . LEU A 1 188 ? 13.609 9.672 -9.625 1 92.06 188 LEU A CA 1
ATOM 1439 C C . LEU A 1 188 ? 13.945 10.648 -10.75 1 92.06 188 LEU A C 1
ATOM 1441 O O . LEU A 1 188 ? 15.117 10.953 -10.984 1 92.06 188 LEU A O 1
ATOM 1445 N N . ASN A 1 189 ? 12.922 10.906 -11.523 1 86.12 189 ASN A N 1
ATOM 1446 C CA . ASN A 1 189 ? 13.148 11.789 -12.664 1 86.12 189 ASN A CA 1
ATOM 1447 C C . ASN A 1 189 ? 12.211 12.992 -12.641 1 86.12 189 ASN A C 1
ATOM 1449 O O . ASN A 1 189 ? 11.164 12.984 -13.289 1 86.12 189 ASN A O 1
ATOM 1453 N N . PHE A 1 190 ? 12.484 13.906 -11.789 1 86.25 190 PHE A N 1
ATOM 1454 C CA . PHE A 1 190 ? 11.75 15.164 -11.75 1 86.25 190 PHE A CA 1
ATOM 1455 C C . PHE A 1 190 ? 12.688 16.344 -11.516 1 86.25 190 PHE A C 1
ATOM 1457 O O . PHE A 1 190 ? 13.812 16.156 -11.047 1 86.25 190 PHE A O 1
ATOM 1464 N N . MET B 1 1 ? 5.422 -27.8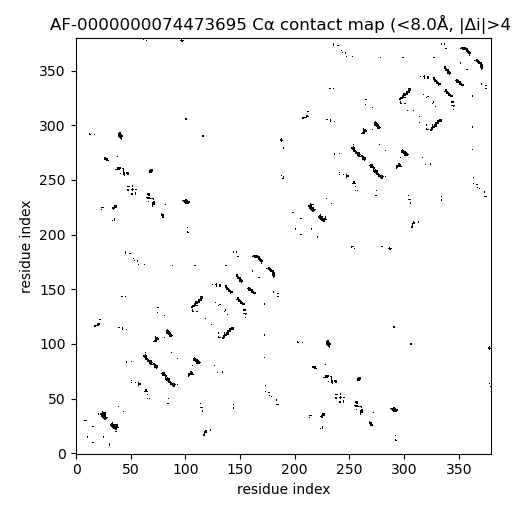59 37.344 1 25.38 1 MET B N 1
ATOM 1465 C CA . MET B 1 1 ? 4.801 -26.562 37.125 1 25.38 1 MET B CA 1
ATOM 1466 C C . MET B 1 1 ? 4.176 -26.469 35.75 1 25.38 1 MET B C 1
ATOM 1468 O O . MET B 1 1 ? 4.883 -26.531 34.719 1 25.38 1 MET B O 1
ATOM 1472 N N . THR B 1 2 ? 2.953 -26.953 35.531 1 26.92 2 THR B N 1
ATOM 1473 C CA . THR B 1 2 ? 2.232 -27.156 34.281 1 26.92 2 THR B CA 1
ATOM 1474 C C . THR B 1 2 ? 1.866 -25.812 33.656 1 26.92 2 THR B C 1
ATOM 1476 O O . THR B 1 2 ? 1.151 -25.016 34.25 1 26.92 2 THR B O 1
ATOM 1479 N N . GLY B 1 3 ? 2.826 -25.172 33.062 1 29.77 3 GLY B N 1
ATOM 1480 C CA . GLY B 1 3 ? 2.607 -23.875 32.438 1 29.77 3 GLY B CA 1
ATOM 1481 C C . GLY B 1 3 ? 1.354 -23.812 31.594 1 29.77 3 GLY B C 1
ATOM 1482 O O . GLY B 1 3 ? 1.151 -24.672 30.719 1 29.77 3 GLY B O 1
ATOM 1483 N N . THR B 1 4 ? 0.283 -23.375 32.156 1 28.64 4 THR B N 1
ATOM 1484 C CA . THR B 1 4 ? -1.041 -23.219 31.578 1 28.64 4 THR B CA 1
ATOM 1485 C C . THR B 1 4 ? -0.95 -22.516 30.234 1 28.64 4 THR B C 1
ATOM 1487 O O . THR B 1 4 ? -0.457 -21.391 30.156 1 28.64 4 THR B O 1
ATOM 1490 N N . ILE B 1 5 ? -0.771 -23.234 29.219 1 30.81 5 ILE B N 1
ATOM 1491 C CA . ILE B 1 5 ? -0.851 -22.703 27.859 1 30.81 5 ILE B CA 1
ATOM 1492 C C . ILE B 1 5 ? -2.119 -21.859 27.703 1 30.81 5 ILE B C 1
ATOM 1494 O O . ILE B 1 5 ? -3.223 -22.344 27.984 1 30.81 5 ILE B O 1
ATOM 1498 N N . ALA B 1 6 ? -1.993 -20.625 27.969 1 33.66 6 ALA B N 1
ATOM 1499 C CA . ALA B 1 6 ? -3.18 -19.781 27.781 1 33.66 6 ALA B CA 1
ATOM 1500 C C . ALA B 1 6 ? -3.947 -20.188 26.531 1 33.66 6 ALA B C 1
ATOM 1502 O O . ALA B 1 6 ? -3.346 -20.547 25.516 1 33.66 6 ALA B O 1
ATOM 1503 N N . PRO B 1 7 ? -5.207 -20.469 26.625 1 35.25 7 PRO B N 1
ATOM 1504 C CA . PRO B 1 7 ? -6.023 -20.906 25.484 1 35.25 7 PRO B CA 1
ATOM 1505 C C . PRO B 1 7 ? -5.875 -20.016 24.266 1 35.25 7 PRO B C 1
ATOM 1507 O O . PRO B 1 7 ? -5.594 -18.828 24.391 1 35.25 7 PRO B O 1
ATOM 1510 N N . ILE B 1 8 ? -5.473 -20.562 23.094 1 39.19 8 ILE B N 1
ATOM 1511 C CA . ILE B 1 8 ? -5.445 -19.938 21.781 1 39.19 8 ILE B CA 1
ATOM 1512 C C . ILE B 1 8 ? -6.77 -19.219 21.516 1 39.19 8 ILE B C 1
ATOM 1514 O O . ILE B 1 8 ? -7.824 -19.859 21.469 1 39.19 8 ILE B O 1
ATOM 1518 N N . LYS B 1 9 ? -6.852 -17.984 21.984 1 41.34 9 LYS B N 1
ATOM 1519 C CA . LYS B 1 9 ? -8.078 -17.25 21.688 1 41.34 9 LYS B CA 1
ATOM 1520 C C . LYS B 1 9 ? -8.352 -17.219 20.188 1 41.34 9 LYS B C 1
ATOM 1522 O O . LYS B 1 9 ? -7.461 -16.922 19.391 1 41.34 9 LYS B O 1
ATOM 1527 N N . ASN B 1 10 ? -9.375 -17.859 19.656 1 46.41 10 ASN B N 1
ATOM 1528 C CA . ASN B 1 10 ? -9.922 -17.75 18.297 1 46.41 10 ASN B CA 1
ATOM 1529 C C . ASN B 1 10 ? -10.531 -16.375 18.062 1 46.41 10 ASN B C 1
ATOM 1531 O O . ASN B 1 10 ? -11.633 -16.078 18.531 1 46.41 10 ASN B O 1
ATOM 1535 N N . TRP B 1 11 ? -9.789 -15.461 17.656 1 47.59 11 TRP B N 1
ATOM 1536 C CA . TRP B 1 11 ? -10.281 -14.109 17.406 1 47.59 11 TRP B CA 1
ATOM 1537 C C . TRP B 1 11 ? -11.141 -14.07 16.141 1 47.59 11 TRP B C 1
ATOM 1539 O O . TRP B 1 11 ? -10.773 -14.633 15.117 1 47.59 11 TRP B O 1
ATOM 1549 N N . THR B 1 12 ? -12.391 -13.547 16.344 1 54.34 12 THR B N 1
ATOM 1550 C CA . THR B 1 12 ? -13.172 -13.242 15.148 1 54.34 12 THR B CA 1
ATOM 1551 C C . THR B 1 12 ? -12.578 -12.055 14.398 1 54.34 12 THR B C 1
ATOM 1553 O O . THR B 1 12 ? -11.805 -11.281 14.969 1 54.34 12 THR B O 1
ATOM 1556 N N . ASP B 1 13 ? -12.961 -11.961 13.203 1 54.41 13 ASP B N 1
ATOM 1557 C CA . ASP B 1 13 ? -12.531 -10.812 12.406 1 54.41 13 ASP B CA 1
ATOM 1558 C C . ASP B 1 13 ? -12.898 -9.5 13.094 1 54.41 13 ASP B C 1
ATOM 1560 O O . ASP B 1 13 ? -12.078 -8.578 13.148 1 54.41 13 ASP B O 1
ATOM 1564 N N . ALA B 1 14 ? -14.078 -9.469 13.461 1 54.34 14 ALA B N 1
ATOM 1565 C CA . ALA B 1 14 ? -14.594 -8.266 14.117 1 54.34 14 ALA B CA 1
ATOM 1566 C C . ALA B 1 14 ? -13.812 -7.965 15.391 1 54.34 14 ALA B C 1
ATOM 1568 O O . ALA B 1 14 ? -13.469 -6.812 15.664 1 54.34 14 ALA B O 1
ATOM 1569 N N . GLU B 1 15 ? -13.695 -8.961 16.219 1 51.25 15 GLU B N 1
ATOM 1570 C CA . GLU B 1 15 ? -12.93 -8.781 17.453 1 51.25 15 GLU B CA 1
ATOM 1571 C C . GLU B 1 15 ? -11.508 -8.305 17.156 1 51.25 15 GLU B C 1
ATOM 1573 O O . GLU B 1 15 ? -10.992 -7.422 17.828 1 51.25 15 GLU B O 1
ATOM 1578 N N . PHE B 1 16 ? -11.086 -9.023 16.219 1 51.75 16 PHE B N 1
ATOM 1579 C CA . PHE B 1 16 ? -9.711 -8.719 15.844 1 51.75 16 PHE B CA 1
ATOM 1580 C C . PHE B 1 16 ? -9.586 -7.273 15.383 1 51.75 16 PHE B C 1
ATOM 1582 O O . PHE B 1 16 ? -8.68 -6.555 15.82 1 51.75 16 PHE B O 1
ATOM 1589 N N . MET B 1 17 ? -10.578 -6.891 14.625 1 54.34 17 MET B N 1
ATOM 1590 C CA . MET B 1 17 ? -10.547 -5.555 14.031 1 54.34 17 MET B CA 1
ATOM 1591 C C . MET B 1 17 ? -10.852 -4.488 15.078 1 54.34 17 MET B C 1
ATOM 1593 O O . MET B 1 17 ? -10.453 -3.332 14.922 1 54.34 17 MET B O 1
ATOM 1597 N N . ALA B 1 18 ? -11.648 -4.887 16.031 1 50.38 18 ALA B N 1
ATOM 1598 C CA . ALA B 1 18 ? -12.109 -3.953 17.062 1 50.38 18 ALA B CA 1
ATOM 1599 C C . ALA B 1 18 ? -11.039 -3.74 18.125 1 50.38 18 ALA B C 1
ATOM 1601 O O . ALA B 1 18 ? -11.203 -2.912 19.016 1 50.38 18 ALA B O 1
ATOM 1602 N N . LEU B 1 19 ? -10.164 -4.57 18.156 1 48.47 19 LEU B N 1
ATOM 1603 C CA . LEU B 1 19 ? -9.125 -4.375 19.172 1 48.47 19 LEU B CA 1
ATOM 1604 C C . LEU B 1 19 ? -8.641 -2.928 19.172 1 48.47 19 LEU B C 1
ATOM 1606 O O . LEU B 1 19 ? -8.586 -2.285 18.109 1 48.47 19 LEU B O 1
ATOM 1610 N N . PRO B 1 20 ? -8.867 -2.398 20.422 1 42.03 20 PRO B N 1
ATOM 1611 C CA . PRO B 1 20 ? -8.406 -1.01 20.5 1 42.03 20 PRO B CA 1
ATOM 1612 C C . PRO B 1 20 ? -7.141 -0.762 19.688 1 42.03 20 PRO B C 1
ATOM 1614 O O . PRO B 1 20 ? -6.242 -1.606 19.656 1 42.03 20 PRO B O 1
ATOM 1617 N N . GLN B 1 21 ? -7.457 -0.231 18.5 1 38.91 21 GLN B N 1
ATOM 1618 C CA . GLN B 1 21 ? -6.422 0.092 17.531 1 38.91 21 GLN B CA 1
ATOM 1619 C C . GLN B 1 21 ? -5.562 1.261 18 1 38.91 21 GLN B C 1
ATOM 1621 O O . GLN B 1 21 ? -5.789 2.406 17.609 1 38.91 21 GLN B O 1
ATOM 1626 N N . ASP B 1 22 ? -5.418 1.29 19.234 1 34.91 22 ASP B N 1
ATOM 1627 C CA . ASP B 1 22 ? -4.574 2.414 19.625 1 34.91 22 ASP B CA 1
ATOM 1628 C C . ASP B 1 22 ? -3.395 2.576 18.672 1 34.91 22 ASP B C 1
ATOM 1630 O O . ASP B 1 22 ? -2.236 2.537 19.094 1 34.91 22 ASP B O 1
ATOM 1634 N N . GLY B 1 23 ? -3.641 2.486 17.453 1 36.88 23 GLY B N 1
ATOM 1635 C CA . GLY B 1 23 ? -2.701 2.738 16.375 1 36.88 23 GLY B CA 1
ATOM 1636 C C . GLY B 1 23 ? -2.1 1.472 15.797 1 36.88 23 GLY B C 1
ATOM 1637 O O . GLY B 1 23 ? -1.199 1.532 14.953 1 36.88 23 GLY B O 1
ATOM 1638 N N . HIS B 1 24 ? -2.441 0.341 16.531 1 40.88 24 HIS B N 1
ATOM 1639 C CA . HIS B 1 24 ? -1.705 -0.896 16.297 1 40.88 24 HIS B CA 1
ATOM 1640 C C . HIS B 1 24 ? -2.457 -1.807 15.328 1 40.88 24 HIS B C 1
ATOM 1642 O O . HIS B 1 24 ? -3.686 -1.754 15.25 1 40.88 24 HIS B O 1
ATOM 1648 N N . HIS B 1 25 ? -1.981 -2.113 14.156 1 40.97 25 HIS B N 1
ATOM 1649 C CA . HIS B 1 25 ? -2.471 -3.205 13.328 1 40.97 25 HIS B CA 1
ATOM 1650 C C . HIS B 1 25 ? -1.91 -4.547 13.789 1 40.97 25 HIS B C 1
ATOM 1652 O O . HIS B 1 25 ? -0.722 -4.652 14.102 1 40.97 25 HIS B O 1
ATOM 1658 N N . TYR B 1 26 ? -2.82 -5.531 14.367 1 42.97 26 TYR B N 1
ATOM 1659 C CA . TYR B 1 26 ? -2.42 -6.738 15.086 1 42.97 26 TYR B CA 1
ATOM 1660 C C . TYR B 1 26 ? -2.393 -7.945 14.148 1 42.97 26 TYR B C 1
ATOM 1662 O O . TYR B 1 26 ? -3.061 -7.949 13.117 1 42.97 26 TYR B O 1
ATOM 1670 N N . GLU B 1 27 ? -1.163 -8.555 13.938 1 40.47 27 GLU B N 1
ATOM 1671 C CA . GLU B 1 27 ? -1.193 -9.859 13.289 1 40.47 27 GLU B CA 1
ATOM 1672 C C . GLU B 1 27 ? -1.183 -10.984 14.312 1 40.47 27 GLU B C 1
ATOM 1674 O O . GLU B 1 27 ? -0.677 -10.82 15.422 1 40.47 27 GLU B O 1
ATOM 1679 N N . ILE B 1 28 ? -2.074 -11.953 14.258 1 40.84 28 ILE B N 1
ATOM 1680 C CA . ILE B 1 28 ? -2.014 -13.156 15.078 1 40.84 28 ILE B CA 1
ATOM 1681 C C . ILE B 1 28 ? -1.049 -14.156 14.453 1 40.84 28 ILE B C 1
ATOM 1683 O O . ILE B 1 28 ? -1.233 -14.578 13.312 1 40.84 28 ILE B O 1
ATOM 1687 N N . VAL B 1 29 ? 0.27 -14.188 14.828 1 39.22 29 VAL B N 1
ATOM 1688 C CA . VAL B 1 29 ? 1.202 -15.258 14.469 1 39.22 29 VAL B CA 1
ATOM 1689 C C . VAL B 1 29 ? 1.273 -16.281 15.594 1 39.22 29 VAL B C 1
ATOM 1691 O O . VAL B 1 29 ? 1.663 -15.953 16.719 1 39.22 29 VAL B O 1
ATOM 1694 N N . ASN B 1 30 ? 1.015 -17.516 15.336 1 42 30 ASN B N 1
ATOM 1695 C CA . ASN B 1 30 ? 0.977 -18.609 16.297 1 42 30 ASN B CA 1
ATOM 1696 C C . ASN B 1 30 ? 0.127 -18.25 17.516 1 42 30 ASN B C 1
ATOM 1698 O O . ASN B 1 30 ? 0.539 -18.484 18.656 1 42 30 ASN B O 1
ATOM 1702 N N . GLY B 1 31 ? -0.923 -17.578 17.344 1 41.97 31 GLY B N 1
ATOM 1703 C CA . GLY B 1 31 ? -1.856 -17.297 18.422 1 41.97 31 GLY B CA 1
ATOM 1704 C C . GLY B 1 31 ? -1.55 -16.016 19.172 1 41.97 31 GLY B C 1
ATOM 1705 O O . GLY B 1 31 ? -2.268 -15.641 20.094 1 41.97 31 GLY B O 1
ATOM 1706 N N . GLU B 1 32 ? -0.406 -15.367 18.859 1 39.59 32 GLU B N 1
ATOM 1707 C CA . GLU B 1 32 ? -0.031 -14.133 19.531 1 39.59 32 GLU B CA 1
ATOM 1708 C C . GLU B 1 32 ? -0.392 -12.914 18.688 1 39.59 32 GLU B C 1
ATOM 1710 O O . GLU B 1 32 ? -0.23 -12.93 17.469 1 39.59 32 GLU B O 1
ATOM 1715 N N . LEU B 1 33 ? -1.213 -11.945 19.344 1 41.09 33 LEU B N 1
ATOM 1716 C CA . LEU B 1 33 ? -1.697 -10.719 18.719 1 41.09 33 LEU B CA 1
ATOM 1717 C C . LEU B 1 33 ? -0.55 -9.742 18.469 1 41.09 33 LEU B C 1
ATOM 1719 O O . LEU B 1 33 ? 0.165 -9.367 19.406 1 41.09 33 LEU B O 1
ATOM 1723 N N . VAL B 1 34 ? 0.012 -9.734 17.281 1 41.47 34 VAL B N 1
ATOM 1724 C CA . VAL B 1 34 ? 1.01 -8.734 16.922 1 41.47 34 VAL B CA 1
ATOM 1725 C C . VAL B 1 34 ? 0.338 -7.574 16.188 1 41.47 34 VAL B C 1
ATOM 1727 O O . VAL B 1 34 ? -0.416 -7.785 15.242 1 41.47 34 VAL B O 1
ATOM 1730 N N . ASP B 1 35 ? 0.182 -6.352 16.688 1 45.72 35 ASP B N 1
ATOM 1731 C CA . ASP B 1 35 ? -0.427 -5.125 16.188 1 45.72 35 ASP B CA 1
ATOM 1732 C C . ASP B 1 35 ? 0.216 -4.695 14.875 1 45.72 35 ASP B C 1
ATOM 1734 O O . ASP B 1 35 ? 1.375 -4.273 14.852 1 45.72 35 ASP B O 1
ATOM 1738 N N . MET B 1 36 ? 0.002 -5.285 13.594 1 48.34 36 MET B N 1
ATOM 1739 C CA . MET B 1 36 ? 0.779 -4.965 12.398 1 48.34 36 MET B CA 1
ATOM 1740 C C . MET B 1 36 ? 0.063 -3.916 11.555 1 48.34 36 MET B C 1
ATOM 1742 O O . MET B 1 36 ? 0.445 -3.674 10.406 1 48.34 36 MET B O 1
ATOM 1746 N N . GLY B 1 37 ? -0.967 -3.111 12.047 1 55.72 37 GLY B N 1
ATOM 1747 C CA . GLY B 1 37 ? -1.572 -2.146 11.141 1 55.72 37 GLY B CA 1
ATOM 1748 C C . GLY B 1 37 ? -2.24 -2.791 9.945 1 55.72 37 GLY B C 1
ATOM 1749 O O . GLY B 1 37 ? -2.186 -2.256 8.836 1 55.72 37 GLY B O 1
ATOM 1750 N N . ILE B 1 38 ? -2.914 -3.852 10.07 1 68.81 38 ILE B N 1
ATOM 1751 C CA . ILE B 1 38 ? -3.484 -4.617 8.969 1 68.81 38 ILE B CA 1
ATOM 1752 C C . ILE B 1 38 ? -4.902 -4.129 8.68 1 68.81 38 ILE B C 1
ATOM 1754 O O . ILE B 1 38 ? -5.621 -3.715 9.586 1 68.81 38 ILE B O 1
ATOM 1758 N N . SER B 1 39 ? -5.234 -4.074 7.371 1 82.62 39 SER B N 1
ATOM 1759 C CA . SER B 1 39 ? -6.531 -3.598 6.898 1 82.62 39 SER B CA 1
ATOM 1760 C C . SER B 1 39 ? -7.273 -4.691 6.137 1 82.62 39 SER B C 1
ATOM 1762 O O . SER B 1 39 ? -6.688 -5.711 5.773 1 82.62 39 SER B O 1
ATOM 1764 N N . GLY B 1 40 ? -8.586 -4.523 6.027 1 86.5 40 GLY B N 1
ATOM 1765 C CA . GLY B 1 40 ? -9.406 -5.441 5.262 1 86.5 40 GLY B CA 1
ATOM 1766 C C . GLY B 1 40 ? -9.344 -5.191 3.766 1 86.5 40 GLY B C 1
ATOM 1767 O O . GLY B 1 40 ? -8.641 -4.293 3.311 1 86.5 40 GLY B O 1
ATOM 1768 N N . ALA B 1 41 ? -10.094 -6.039 3.066 1 93.5 41 ALA B N 1
ATOM 1769 C CA . ALA B 1 41 ? -10.039 -6.062 1.606 1 93.5 41 ALA B CA 1
ATOM 1770 C C . ALA B 1 41 ? -10.531 -4.742 1.02 1 93.5 41 ALA B C 1
ATOM 1772 O O . ALA B 1 41 ? -9.922 -4.203 0.093 1 93.5 41 ALA B O 1
ATOM 1773 N N . LEU B 1 42 ? -11.625 -4.219 1.551 1 95.25 42 LEU B N 1
ATOM 1774 C CA . LEU B 1 42 ? -12.188 -2.973 1.041 1 95.25 42 LEU B CA 1
ATOM 1775 C C . LEU B 1 42 ? -11.18 -1.832 1.176 1 95.25 42 LEU B C 1
ATOM 1777 O O . LEU B 1 42 ? -10.984 -1.061 0.235 1 95.25 42 LEU B O 1
ATOM 1781 N N . HIS B 1 43 ? -10.555 -1.743 2.291 1 93.94 43 HIS B N 1
ATOM 1782 C CA . HIS B 1 43 ? -9.555 -0.721 2.574 1 93.94 43 HIS B CA 1
ATOM 1783 C C . HIS B 1 43 ? -8.406 -0.781 1.572 1 93.94 43 HIS B C 1
ATOM 1785 O O . HIS B 1 43 ? -8.094 0.218 0.918 1 93.94 43 HIS B O 1
ATOM 1791 N N . GLY B 1 44 ? -7.809 -1.937 1.438 1 95.69 44 GLY B N 1
ATOM 1792 C CA . GLY B 1 44 ? -6.656 -2.104 0.567 1 95.69 44 GLY B CA 1
ATOM 1793 C C . GLY B 1 44 ? -6.965 -1.833 -0.893 1 95.69 44 GLY B C 1
ATOM 1794 O O . GLY B 1 44 ? -6.121 -1.319 -1.628 1 95.69 44 GLY B O 1
ATOM 1795 N N . HIS B 1 45 ? -8.18 -2.172 -1.289 1 97.75 45 HIS B N 1
ATOM 1796 C CA . HIS B 1 45 ? -8.578 -1.956 -2.676 1 97.75 45 HIS B CA 1
ATOM 1797 C C . HIS B 1 45 ? -8.773 -0.472 -2.969 1 97.75 45 HIS B C 1
ATOM 1799 O O . HIS B 1 45 ? -8.367 0.015 -4.027 1 97.75 45 HIS B O 1
ATOM 1805 N N . ILE B 1 46 ? -9.367 0.237 -2.051 1 97.94 46 ILE B N 1
ATOM 1806 C CA . ILE B 1 46 ? -9.531 1.679 -2.197 1 97.94 46 ILE B CA 1
ATOM 1807 C C . ILE B 1 46 ? -8.164 2.35 -2.283 1 97.94 46 ILE B C 1
ATOM 1809 O O . ILE B 1 46 ? -7.961 3.26 -3.09 1 97.94 46 ILE B O 1
ATOM 1813 N N . ALA B 1 47 ? -7.227 1.87 -1.467 1 97.75 47 ALA B N 1
ATOM 1814 C CA . ALA B 1 47 ? -5.867 2.398 -1.511 1 97.75 47 ALA B CA 1
ATOM 1815 C C . ALA B 1 47 ? -5.25 2.215 -2.895 1 97.75 47 ALA B C 1
ATOM 1817 O O . ALA B 1 47 ? -4.574 3.111 -3.406 1 97.75 47 ALA B O 1
ATOM 1818 N N . ILE B 1 48 ? -5.453 1.09 -3.545 1 98.56 48 ILE B N 1
ATOM 1819 C CA . ILE B 1 48 ? -4.934 0.804 -4.879 1 98.56 48 ILE B CA 1
ATOM 1820 C C . ILE B 1 48 ? -5.551 1.768 -5.887 1 98.56 48 ILE B C 1
ATOM 1822 O O . ILE B 1 48 ? -4.84 2.371 -6.695 1 98.56 48 ILE B O 1
ATOM 1826 N N . ILE B 1 49 ? -6.891 1.947 -5.855 1 98.5 49 ILE B N 1
ATOM 1827 C CA . ILE B 1 49 ? -7.586 2.807 -6.805 1 98.5 49 ILE B CA 1
ATOM 1828 C C . ILE B 1 49 ? -7.047 4.23 -6.707 1 98.5 49 ILE B C 1
ATOM 1830 O O . ILE B 1 49 ? -6.664 4.828 -7.715 1 98.5 49 ILE B O 1
ATOM 1834 N N . LEU B 1 50 ? -6.984 4.723 -5.5 1 98.88 50 LEU B N 1
ATOM 1835 C CA . LEU B 1 50 ? -6.594 6.113 -5.305 1 98.88 50 LEU B CA 1
ATOM 1836 C C . LEU B 1 50 ? -5.117 6.312 -5.629 1 98.88 50 LEU B C 1
ATOM 1838 O O . LEU B 1 50 ? -4.746 7.281 -6.297 1 98.88 50 LEU B O 1
ATOM 1842 N N . SER B 1 51 ? -4.238 5.426 -5.16 1 98.75 51 SER B N 1
ATOM 1843 C CA . SER B 1 51 ? -2.809 5.59 -5.418 1 98.75 51 SER B CA 1
ATOM 1844 C C . SER B 1 51 ? -2.504 5.496 -6.91 1 98.75 51 SER B C 1
ATOM 1846 O O . SER B 1 51 ? -1.621 6.195 -7.41 1 98.75 51 SER B O 1
ATOM 1848 N N . SER B 1 52 ? -3.207 4.609 -7.648 1 98.75 52 SER B N 1
ATOM 1849 C CA . SER B 1 52 ? -3 4.492 -9.086 1 98.75 52 SER B CA 1
ATOM 1850 C C . SER B 1 52 ? -3.43 5.762 -9.812 1 98.75 52 SER B C 1
ATO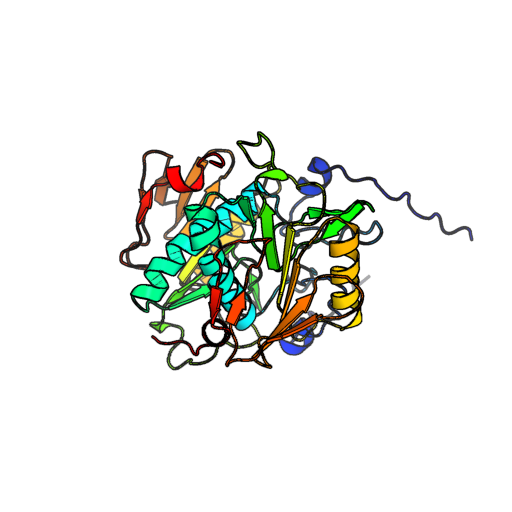M 1852 O O . SER B 1 52 ? -2.744 6.223 -10.727 1 98.75 52 SER B O 1
ATOM 1854 N N . ALA B 1 53 ? -4.582 6.324 -9.398 1 98.81 53 ALA B N 1
ATOM 1855 C CA . ALA B 1 53 ? -5.043 7.578 -9.984 1 98.81 53 ALA B CA 1
ATOM 1856 C C . ALA B 1 53 ? -4.051 8.703 -9.711 1 98.81 53 ALA B C 1
ATOM 1858 O O . ALA B 1 53 ? -3.725 9.484 -10.609 1 98.81 53 ALA B O 1
ATOM 1859 N N . LEU B 1 54 ? -3.584 8.797 -8.477 1 98.88 54 LEU B N 1
ATOM 1860 C CA . LEU B 1 54 ? -2.59 9.797 -8.109 1 98.88 54 LEU B CA 1
ATOM 1861 C C . LEU B 1 54 ? -1.308 9.617 -8.906 1 98.88 54 LEU B C 1
ATOM 1863 O O . LEU B 1 54 ? -0.742 10.586 -9.414 1 98.88 54 LEU B O 1
ATOM 1867 N N . PHE B 1 55 ? -0.842 8.367 -9.016 1 98.69 55 PHE B N 1
ATOM 1868 C CA . PHE B 1 55 ? 0.422 8.07 -9.68 1 98.69 55 PHE B CA 1
ATOM 1869 C C . PHE B 1 55 ? 0.379 8.492 -11.141 1 98.69 55 PHE B C 1
ATOM 1871 O O . PHE B 1 55 ? 1.372 8.992 -11.68 1 98.69 55 PHE B O 1
ATOM 1878 N N . ALA B 1 56 ? -0.736 8.266 -11.789 1 98.31 56 ALA B N 1
ATOM 1879 C CA . ALA B 1 56 ? -0.877 8.648 -13.195 1 98.31 56 ALA B CA 1
ATOM 1880 C C . ALA B 1 56 ? -0.571 10.125 -13.398 1 98.31 56 ALA B C 1
ATOM 1882 O O . ALA B 1 56 ? 0.143 10.5 -14.336 1 98.31 56 ALA B O 1
ATOM 1883 N N . VAL B 1 57 ? -0.998 11 -12.523 1 98.62 57 VAL B N 1
ATOM 1884 C CA . VAL B 1 57 ? -0.814 12.438 -12.656 1 98.62 57 VAL B CA 1
ATOM 1885 C C . VAL B 1 57 ? 0.585 12.828 -12.18 1 98.62 57 VAL B C 1
ATOM 1887 O O . VAL B 1 57 ? 1.298 13.562 -12.867 1 98.62 57 VAL B O 1
ATOM 1890 N N . VAL B 1 58 ? 0.987 12.297 -11.016 1 98.5 58 VAL B N 1
ATOM 1891 C CA . VAL B 1 58 ? 2.268 12.641 -10.398 1 98.5 58 VAL B CA 1
ATOM 1892 C C . VAL B 1 58 ? 3.408 12.258 -11.344 1 98.5 58 VAL B C 1
ATOM 1894 O O . VAL B 1 58 ? 4.348 13.031 -11.531 1 98.5 58 VAL B O 1
ATOM 1897 N N . ASN B 1 59 ? 3.295 11.062 -11.875 1 97 59 ASN B N 1
ATOM 1898 C CA . ASN B 1 59 ? 4.336 10.57 -12.773 1 97 59 ASN B CA 1
ATOM 1899 C C . ASN B 1 59 ? 4.352 11.336 -14.094 1 97 59 ASN B C 1
ATOM 1901 O O . ASN B 1 59 ? 5.418 11.734 -14.57 1 97 59 ASN B O 1
ATOM 1905 N N . ALA B 1 60 ? 3.213 11.562 -14.695 1 97.25 60 ALA B N 1
ATOM 1906 C CA . ALA B 1 60 ? 3.111 12.234 -15.984 1 97.25 60 ALA B CA 1
ATOM 1907 C C . ALA B 1 60 ? 3.652 13.656 -15.914 1 97.25 60 ALA B C 1
ATOM 1909 O O . ALA B 1 60 ? 4.258 14.148 -16.875 1 97.25 60 ALA B O 1
ATOM 1910 N N . HIS B 1 61 ? 3.482 14.312 -14.781 1 97.75 61 HIS B N 1
ATOM 1911 C CA . HIS B 1 61 ? 3.85 15.719 -14.664 1 97.75 61 HIS B CA 1
ATOM 1912 C C . HIS B 1 61 ? 5.102 15.891 -13.812 1 97.75 61 HIS B C 1
ATOM 1914 O O . HIS B 1 61 ? 5.484 17.016 -13.484 1 97.75 61 HIS B O 1
ATOM 1920 N N . LYS B 1 62 ? 5.703 14.758 -13.438 1 96.12 62 LYS B N 1
ATOM 1921 C CA . LYS B 1 62 ? 6.957 14.758 -12.688 1 96.12 62 LYS B CA 1
ATOM 1922 C C . LYS B 1 62 ? 6.859 15.641 -11.445 1 96.12 62 LYS B C 1
ATOM 1924 O O . LYS B 1 62 ? 7.715 16.5 -11.219 1 96.12 62 LYS B O 1
ATOM 1929 N N . LEU B 1 63 ? 5.809 15.414 -10.633 1 97.94 63 LEU B N 1
ATOM 1930 C CA . LEU B 1 63 ? 5.484 16.312 -9.531 1 97.94 63 LEU B CA 1
ATOM 1931 C C . LEU B 1 63 ? 6.227 15.906 -8.258 1 97.94 63 LEU B C 1
ATOM 1933 O O . LEU B 1 63 ? 6.316 16.688 -7.312 1 97.94 63 LEU B O 1
ATOM 1937 N N . GLY B 1 64 ? 6.695 14.664 -8.18 1 97.94 64 GLY B N 1
ATOM 1938 C CA . GLY B 1 64 ? 7.305 14.125 -6.977 1 97.94 64 GLY B CA 1
ATOM 1939 C C . GLY B 1 64 ? 7.172 12.617 -6.867 1 97.94 64 GLY B C 1
ATOM 1940 O O . GLY B 1 64 ? 7.223 11.906 -7.875 1 97.94 64 GLY B O 1
ATOM 1941 N N . ALA B 1 65 ? 7.09 12.109 -5.637 1 98.19 65 ALA B N 1
ATOM 1942 C CA . ALA B 1 65 ? 7.062 10.672 -5.406 1 98.19 65 ALA B CA 1
ATOM 1943 C C . ALA B 1 65 ? 5.902 10.281 -4.496 1 98.19 65 ALA B C 1
ATOM 1945 O O . ALA B 1 65 ? 5.59 11 -3.541 1 98.19 65 ALA B O 1
ATOM 1946 N N . LEU B 1 66 ? 5.289 9.156 -4.852 1 98.69 66 LEU B N 1
ATOM 1947 C CA . LEU B 1 66 ? 4.238 8.562 -4.031 1 98.69 66 LEU B CA 1
ATOM 1948 C C . LEU B 1 66 ? 4.766 7.34 -3.281 1 98.69 66 LEU B C 1
ATOM 1950 O O . LEU B 1 66 ? 5.688 6.668 -3.748 1 98.69 66 LEU B O 1
ATOM 1954 N N . PHE B 1 67 ? 4.129 7.086 -2.129 1 97.38 67 PHE B N 1
ATOM 1955 C CA . PHE B 1 67 ? 4.516 5.98 -1.262 1 97.38 67 PHE B CA 1
ATOM 1956 C C . PHE B 1 67 ? 3.283 5.25 -0.736 1 97.38 67 PHE B C 1
ATOM 1958 O O . PHE B 1 67 ? 2.285 5.879 -0.381 1 97.38 67 PHE B O 1
ATOM 1965 N N . ASP B 1 68 ? 3.408 3.914 -0.688 1 96.56 68 ASP B N 1
ATOM 1966 C CA . ASP B 1 68 ? 2.244 3.137 -0.272 1 96.56 68 ASP B CA 1
ATOM 1967 C C . ASP B 1 68 ? 2.143 3.072 1.25 1 96.56 68 ASP B C 1
ATOM 1969 O O . ASP B 1 68 ? 2.875 3.77 1.956 1 96.56 68 ASP B O 1
ATOM 1973 N N . SER B 1 69 ? 1.246 2.275 1.723 1 92.69 69 SER B N 1
ATOM 1974 C CA . SER B 1 69 ? 0.833 2.295 3.123 1 92.69 69 SER B CA 1
ATOM 1975 C C . SER B 1 69 ? 1.902 1.686 4.023 1 92.69 69 SER B C 1
ATOM 1977 O O . SER B 1 69 ? 1.857 1.846 5.242 1 92.69 69 SER B O 1
ATOM 1979 N N . SER B 1 70 ? 2.842 1.032 3.486 1 88.25 70 SER B N 1
ATOM 1980 C CA . SER B 1 70 ? 3.877 0.409 4.305 1 88.25 70 SER B CA 1
ATOM 1981 C C . SER B 1 70 ? 4.969 1.408 4.672 1 88.25 70 SER B C 1
ATOM 1983 O O . SER B 1 70 ? 5.785 1.146 5.555 1 88.25 70 SER B O 1
ATOM 1985 N N . THR B 1 71 ? 4.992 2.521 4.047 1 90.69 71 THR B N 1
ATOM 1986 C CA . THR B 1 71 ? 6.105 3.455 4.191 1 90.69 71 THR B CA 1
ATOM 1987 C C . THR B 1 71 ? 5.938 4.301 5.449 1 90.69 71 THR B C 1
ATOM 1989 O O . THR B 1 71 ? 4.883 4.906 5.66 1 90.69 71 THR B O 1
ATOM 1992 N N . ALA B 1 72 ? 6.969 4.387 6.238 1 85.5 72 ALA B N 1
ATOM 1993 C CA . ALA B 1 72 ? 6.961 5.266 7.402 1 85.5 72 ALA B CA 1
ATOM 1994 C C . ALA B 1 72 ? 7.812 6.508 7.16 1 85.5 72 ALA B C 1
ATOM 1996 O O . ALA B 1 72 ? 8.75 6.477 6.355 1 85.5 72 ALA B O 1
ATOM 1997 N N . PH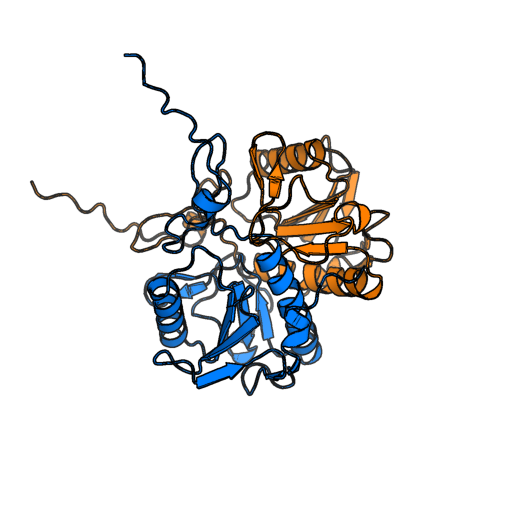E B 1 73 ? 7.445 7.516 7.855 1 88.75 73 PHE B N 1
ATOM 1998 C CA . PHE B 1 73 ? 8.148 8.797 7.793 1 88.75 73 PHE B CA 1
ATOM 1999 C C . PHE B 1 73 ? 8.523 9.273 9.188 1 88.75 73 PHE B C 1
ATOM 2001 O O . PHE B 1 73 ? 7.762 9.102 10.141 1 88.75 73 PHE B O 1
ATOM 2008 N N . LYS B 1 74 ? 9.664 9.844 9.281 1 85.12 74 LYS B N 1
ATOM 2009 C CA . LYS B 1 74 ? 10.164 10.297 10.578 1 85.12 74 LYS B CA 1
ATOM 2010 C C . LYS B 1 74 ? 9.641 11.688 10.922 1 85.12 74 LYS B C 1
ATOM 2012 O O . LYS B 1 74 ? 9.93 12.656 10.211 1 85.12 74 LYS B O 1
ATOM 2017 N N . MET B 1 75 ? 8.922 11.734 12.055 1 86 75 MET B N 1
ATOM 2018 C CA . MET B 1 75 ? 8.398 13.016 12.547 1 86 75 MET B CA 1
ATOM 2019 C C . MET B 1 75 ? 9.438 13.734 13.398 1 86 75 MET B C 1
ATOM 2021 O O . MET B 1 75 ? 10.414 13.125 13.836 1 86 75 MET B O 1
ATOM 2025 N N . LYS B 1 76 ? 9.273 15.031 13.578 1 88.75 76 LYS B N 1
ATOM 2026 C CA . LYS B 1 76 ? 10.211 15.859 14.336 1 88.75 76 LYS B CA 1
ATOM 2027 C C . LYS B 1 76 ? 10.383 15.344 15.758 1 88.75 76 LYS B C 1
ATOM 2029 O O . LYS B 1 76 ? 11.461 15.453 16.344 1 88.75 76 LYS B O 1
ATOM 2034 N N . ASN B 1 77 ? 9.391 14.82 16.344 1 78.19 77 ASN B N 1
ATOM 2035 C CA . ASN B 1 77 ? 9.422 14.375 17.719 1 78.19 77 ASN B CA 1
ATOM 2036 C C . ASN B 1 77 ? 9.992 12.961 17.844 1 78.19 77 ASN B C 1
ATOM 2038 O O . ASN B 1 77 ? 9.984 12.367 18.922 1 78.19 77 ASN B O 1
ATOM 2042 N N . GLY B 1 78 ? 10.383 12.391 16.703 1 74.12 78 GLY B N 1
ATOM 2043 C CA . GLY B 1 78 ? 10.977 11.07 16.719 1 74.12 78 GLY B CA 1
ATOM 2044 C C . GLY B 1 78 ? 10 9.969 16.375 1 74.12 78 GLY B C 1
ATOM 2045 O O . GLY B 1 78 ? 10.398 8.836 16.094 1 74.12 78 GLY B O 1
ATOM 2046 N N . ASN B 1 79 ? 8.742 10.328 16.344 1 72.81 79 ASN B N 1
ATOM 2047 C CA . ASN B 1 79 ? 7.727 9.359 15.938 1 72.81 79 ASN B CA 1
ATOM 2048 C C . ASN B 1 79 ? 7.867 8.984 14.469 1 72.81 79 ASN B C 1
ATOM 2050 O O . ASN B 1 79 ? 8.469 9.719 13.688 1 72.81 79 ASN B O 1
ATOM 2054 N N . ARG B 1 80 ? 7.395 7.777 14.156 1 78.94 80 ARG B N 1
ATOM 2055 C CA . ARG B 1 80 ? 7.215 7.348 12.773 1 78.94 80 ARG B CA 1
ATOM 2056 C C . ARG B 1 80 ? 5.742 7.141 12.453 1 78.94 80 ARG B C 1
ATOM 2058 O O . ARG B 1 80 ? 5.004 6.551 13.242 1 78.94 80 ARG B O 1
ATOM 2065 N N . ARG B 1 81 ? 5.355 7.754 11.375 1 83.25 81 ARG B N 1
ATOM 2066 C CA . ARG B 1 81 ? 3.977 7.605 10.922 1 83.25 81 ARG B CA 1
ATOM 2067 C C . ARG B 1 81 ? 3.922 7.066 9.492 1 83.25 81 ARG B C 1
ATOM 2069 O O . ARG B 1 81 ? 4.75 7.43 8.656 1 83.25 81 ARG B O 1
ATOM 2076 N N . SER B 1 82 ? 2.959 6.203 9.273 1 88.25 82 SER B N 1
ATOM 2077 C CA . SER B 1 82 ? 2.746 5.625 7.953 1 88.25 82 SER B CA 1
ATOM 2078 C C . SER B 1 82 ? 1.337 5.91 7.445 1 88.25 82 SER B C 1
ATOM 2080 O O . SER B 1 82 ? 0.418 5.117 7.668 1 88.25 82 SER B O 1
ATOM 2082 N N . PRO B 1 83 ? 1.128 7.02 6.703 1 92.44 83 PRO B N 1
ATOM 2083 C CA . PRO B 1 83 ? -0.166 7.207 6.043 1 92.44 83 PRO B CA 1
ATOM 2084 C C . PRO B 1 83 ? -0.492 6.094 5.051 1 92.44 83 PRO B C 1
ATOM 2086 O O . PRO B 1 83 ? 0.413 5.418 4.559 1 92.44 83 PRO B O 1
ATOM 2089 N N . ASP B 1 84 ? -1.752 5.918 4.75 1 93.56 84 ASP B N 1
ATOM 2090 C CA . ASP B 1 84 ? -2.139 4.883 3.797 1 93.56 84 ASP B CA 1
ATOM 2091 C C . ASP B 1 84 ? -1.617 5.207 2.396 1 93.56 84 ASP B C 1
ATOM 2093 O O . ASP B 1 84 ? -1.367 4.301 1.598 1 93.56 84 ASP B O 1
ATOM 2097 N N . ILE B 1 85 ? -1.569 6.406 2.047 1 98 85 ILE B N 1
ATOM 2098 C CA . ILE B 1 85 ? -0.906 6.938 0.861 1 98 85 ILE B CA 1
ATOM 2099 C C . ILE B 1 85 ? -0.179 8.234 1.211 1 98 85 ILE B C 1
ATOM 2101 O O . ILE B 1 85 ? -0.702 9.062 1.958 1 98 85 ILE B O 1
ATOM 2105 N N . ALA B 1 86 ? 1.024 8.398 0.653 1 98.44 86 ALA B N 1
ATOM 2106 C CA . ALA B 1 86 ? 1.801 9.609 0.925 1 98.44 86 ALA B CA 1
ATOM 2107 C C . ALA B 1 86 ? 2.4 10.172 -0.358 1 98.44 86 ALA B C 1
ATOM 2109 O O . ALA B 1 86 ? 2.805 9.422 -1.247 1 98.44 86 ALA B O 1
ATOM 2110 N N . PHE B 1 87 ? 2.455 11.461 -0.452 1 98.88 87 PHE B N 1
ATOM 2111 C CA . PHE B 1 87 ? 3.08 12.148 -1.574 1 98.88 87 PHE B CA 1
ATOM 2112 C C . PHE B 1 87 ? 4.09 13.18 -1.082 1 98.88 87 PHE B C 1
ATOM 2114 O O . PHE B 1 87 ? 3.781 13.984 -0.198 1 98.88 87 PHE B O 1
ATOM 2121 N N . PHE B 1 88 ? 5.277 13.148 -1.592 1 98.5 88 PHE B N 1
ATOM 2122 C CA . PHE B 1 88 ? 6.289 14.188 -1.436 1 98.5 88 PHE B CA 1
ATOM 2123 C C . PHE B 1 88 ? 6.512 14.93 -2.748 1 98.5 88 PHE B C 1
ATOM 2125 O O . PHE B 1 88 ? 6.805 14.312 -3.775 1 98.5 88 PHE B O 1
ATOM 2132 N N . ALA B 1 89 ? 6.367 16.219 -2.711 1 98.06 89 ALA B N 1
ATOM 2133 C CA . ALA B 1 89 ? 6.641 17.047 -3.881 1 98.06 89 ALA B CA 1
ATOM 2134 C C . ALA B 1 89 ? 8.125 17.047 -4.215 1 98.06 89 ALA B C 1
ATOM 2136 O O . ALA B 1 89 ? 8.969 16.938 -3.32 1 98.06 89 ALA B O 1
ATOM 2137 N N . LYS B 1 90 ? 8.414 17.219 -5.465 1 96.81 90 LYS B N 1
ATOM 2138 C CA . LYS B 1 90 ? 9.797 17.188 -5.934 1 96.81 90 LYS B CA 1
ATOM 2139 C C . LYS B 1 90 ? 10.641 18.234 -5.215 1 96.81 90 LYS B C 1
ATOM 2141 O O . LYS B 1 90 ? 11.836 18.031 -4.977 1 96.81 90 LYS B O 1
ATOM 2146 N N . GLU B 1 91 ? 10.117 19.344 -4.773 1 96.06 91 GLU B N 1
ATOM 2147 C CA . GLU B 1 91 ? 10.828 20.438 -4.109 1 96.06 91 GLU B CA 1
ATOM 2148 C C . GLU B 1 91 ? 11.375 19.984 -2.754 1 96.06 91 GLU B C 1
ATOM 2150 O O . GLU B 1 91 ? 12.352 20.547 -2.256 1 96.06 91 GLU B O 1
ATOM 2155 N N . ARG B 1 92 ? 10.797 18.953 -2.178 1 95.38 92 ARG B N 1
ATOM 2156 C CA . ARG B 1 92 ? 11.211 18.469 -0.865 1 95.38 92 ARG B CA 1
ATOM 2157 C C . ARG B 1 92 ? 12.156 17.281 -0.994 1 95.38 92 ARG B C 1
ATOM 2159 O O . ARG B 1 92 ? 12.562 16.688 0.011 1 95.38 92 ARG B O 1
ATOM 2166 N N . LEU B 1 93 ? 12.375 16.906 -2.203 1 93.12 93 LEU B N 1
ATOM 2167 C CA . LEU B 1 93 ? 13.32 15.836 -2.508 1 93.12 93 LEU B CA 1
ATOM 2168 C C . LEU B 1 93 ? 14.445 16.344 -3.404 1 93.12 93 LEU B C 1
ATOM 2170 O O . LEU B 1 93 ? 14.773 15.719 -4.414 1 93.12 93 LEU B O 1
ATOM 2174 N N . PRO B 1 94 ? 14.961 17.5 -3.033 1 84.12 94 PRO B N 1
ATOM 2175 C CA . PRO B 1 94 ? 15.891 18.125 -3.98 1 84.12 94 PRO B CA 1
ATOM 2176 C C . PRO B 1 94 ? 17.141 17.281 -4.223 1 84.12 94 PRO B C 1
ATOM 2178 O O . PRO B 1 94 ? 17.797 16.844 -3.268 1 84.12 94 PRO B O 1
ATOM 2181 N N . GLY B 1 95 ? 17.375 17.094 -5.488 1 85.19 95 GLY B N 1
ATOM 2182 C CA . GLY B 1 95 ? 18.594 16.438 -5.918 1 85.19 95 GLY B CA 1
ATOM 2183 C C . GLY B 1 95 ? 18.578 14.938 -5.664 1 85.19 95 GLY B C 1
ATOM 2184 O O . GLY B 1 95 ? 19.547 14.242 -5.961 1 85.19 95 GLY B O 1
ATOM 2185 N N . MET B 1 96 ? 17.547 14.508 -5.07 1 87.56 96 MET B N 1
ATOM 2186 C CA . MET B 1 96 ? 17.469 13.078 -4.777 1 87.56 96 MET B CA 1
ATOM 2187 C C . MET B 1 96 ? 17.188 12.273 -6.043 1 87.56 96 MET B C 1
ATOM 2189 O O . MET B 1 96 ? 16.219 12.555 -6.754 1 87.56 96 MET B O 1
ATOM 2193 N N . THR B 1 97 ? 18.078 11.359 -6.363 1 89.94 97 THR B N 1
ATOM 2194 C CA . THR B 1 97 ? 17.875 10.5 -7.527 1 89.94 97 THR B CA 1
ATOM 2195 C C . THR B 1 97 ? 17.469 9.086 -7.102 1 89.94 97 THR B C 1
ATOM 2197 O O . THR B 1 97 ? 16.859 8.352 -7.875 1 89.94 97 THR B O 1
ATOM 2200 N N . GLU B 1 98 ? 17.875 8.805 -5.883 1 92.44 98 GLU B N 1
ATOM 2201 C CA . GLU B 1 98 ? 17.516 7.508 -5.32 1 92.44 98 GLU B CA 1
ATOM 2202 C C . GLU B 1 98 ? 16.875 7.66 -3.943 1 92.44 98 GLU B C 1
ATOM 2204 O O . GLU B 1 98 ? 17.375 8.406 -3.1 1 92.44 98 GLU B O 1
ATOM 2209 N N . LEU B 1 99 ? 15.789 7.004 -3.811 1 94.69 99 LEU B N 1
ATOM 2210 C CA . LEU B 1 99 ? 15.148 6.988 -2.5 1 94.69 99 LEU B CA 1
ATOM 2211 C C . LEU B 1 99 ? 15.922 6.109 -1.524 1 94.69 99 LEU B C 1
ATOM 2213 O O . LEU B 1 99 ? 16.5 5.094 -1.92 1 94.69 99 LEU B O 1
ATOM 2217 N N . PRO B 1 100 ? 15.969 6.508 -0.281 1 91.12 100 PRO B N 1
ATOM 2218 C CA . PRO B 1 100 ? 16.672 5.695 0.715 1 91.12 100 PRO B CA 1
ATOM 2219 C C . PRO B 1 100 ? 15.922 4.406 1.052 1 91.12 100 PRO B C 1
ATOM 2221 O O . PRO B 1 100 ? 14.695 4.355 0.953 1 91.12 100 PRO B O 1
ATOM 2224 N N . THR B 1 101 ? 16.703 3.391 1.521 1 89.06 101 THR B N 1
ATOM 2225 C CA . THR B 1 101 ? 16.094 2.182 2.074 1 89.06 101 THR B CA 1
ATOM 2226 C C . THR B 1 101 ? 15.469 2.461 3.438 1 89.06 101 THR B C 1
ATOM 2228 O O . THR B 1 101 ? 14.648 1.68 3.924 1 89.06 101 THR B O 1
ATOM 2231 N N . GLY B 1 102 ? 15.852 3.594 4.016 1 85.94 102 GLY B N 1
ATOM 2232 C CA . GLY B 1 102 ? 15.289 4.035 5.281 1 85.94 102 GLY B CA 1
ATOM 2233 C C . GLY B 1 102 ? 14.133 5.008 5.113 1 85.94 102 GLY B C 1
ATOM 2234 O O . GLY B 1 102 ? 13.367 4.91 4.152 1 85.94 102 GLY B O 1
ATOM 2235 N N . PHE B 1 103 ? 13.945 5.863 6.141 1 86.38 103 PHE B N 1
ATOM 2236 C CA . PHE B 1 103 ? 12.773 6.727 6.211 1 86.38 103 PHE B CA 1
ATOM 2237 C C . PHE B 1 103 ? 13.117 8.148 5.777 1 86.38 103 PHE B C 1
ATOM 2239 O O . PHE B 1 103 ? 14.219 8.633 6.051 1 86.38 103 PHE B O 1
ATOM 2246 N N . LEU B 1 104 ? 12.234 8.742 5.062 1 92.44 104 LEU B N 1
ATOM 2247 C CA . LEU B 1 104 ? 12.352 10.172 4.801 1 92.44 104 LEU B CA 1
ATOM 2248 C C . LEU B 1 104 ? 12.031 10.984 6.055 1 92.44 104 LEU B C 1
ATOM 2250 O O . LEU B 1 104 ? 11.188 10.586 6.859 1 92.44 104 LEU B O 1
ATOM 2254 N N . GLU B 1 105 ? 12.672 12.125 6.141 1 91 105 GLU B N 1
ATOM 2255 C CA . GLU B 1 105 ? 12.438 13.031 7.266 1 91 105 GLU B CA 1
ATOM 2256 C C . GLU B 1 105 ? 11.219 13.914 7.016 1 91 105 GLU B C 1
ATOM 2258 O O . GLU B 1 105 ? 11.062 14.469 5.926 1 91 105 GLU B O 1
ATOM 2263 N N . GLY B 1 106 ? 10.344 13.984 8.086 1 93.5 106 GLY B N 1
ATOM 2264 C CA . GLY B 1 106 ? 9.18 14.852 7.996 1 93.5 106 GLY B CA 1
ATOM 2265 C C . GLY B 1 106 ? 7.949 14.141 7.457 1 93.5 106 GLY B C 1
ATOM 2266 O O . GLY B 1 106 ? 8.055 13.055 6.891 1 93.5 106 GLY B O 1
ATOM 2267 N N . ALA B 1 107 ? 6.836 14.789 7.637 1 95.31 107 ALA B N 1
ATOM 2268 C CA . ALA B 1 107 ? 5.59 14.258 7.094 1 95.31 107 ALA B CA 1
ATOM 2269 C C . ALA B 1 107 ? 5.453 14.586 5.613 1 95.31 107 ALA B C 1
ATOM 2271 O O . ALA B 1 107 ? 6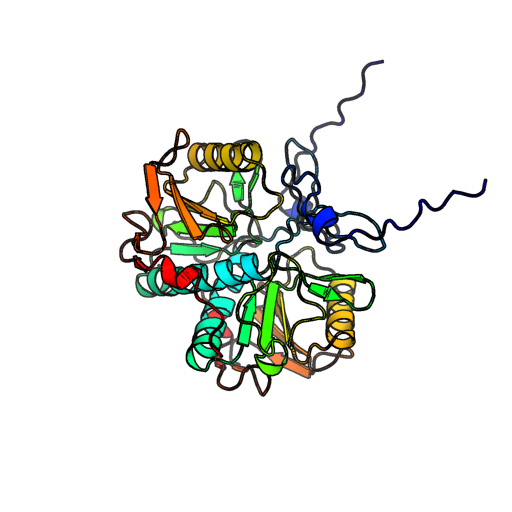.062 15.539 5.125 1 95.31 107 ALA B O 1
ATOM 2272 N N . PRO B 1 108 ? 4.715 13.781 4.836 1 98.25 108 PRO B N 1
ATOM 2273 C CA . PRO B 1 108 ? 4.516 14.031 3.406 1 98.25 108 PRO B CA 1
ATOM 2274 C C . PRO B 1 108 ? 3.738 15.32 3.135 1 98.25 108 PRO B C 1
ATOM 2276 O O . PRO B 1 108 ? 3.137 15.883 4.051 1 98.25 108 PRO B O 1
ATOM 2279 N N . ASP B 1 109 ? 3.785 15.766 1.878 1 98.81 109 ASP B N 1
ATOM 2280 C CA . ASP B 1 109 ? 2.994 16.922 1.476 1 98.81 109 ASP B CA 1
ATOM 2281 C C . ASP B 1 109 ? 1.502 16.609 1.477 1 98.81 109 ASP B C 1
ATOM 2283 O O . ASP B 1 109 ? 0.677 17.438 1.835 1 98.81 109 ASP B O 1
ATOM 2287 N N . LEU B 1 110 ? 1.142 15.445 1.033 1 98.94 110 LEU B N 1
ATOM 2288 C CA . LEU B 1 110 ? -0.193 14.875 1.148 1 98.94 110 LEU B CA 1
ATOM 2289 C C . LEU B 1 110 ? -0.157 13.578 1.96 1 98.94 110 LEU B C 1
ATOM 2291 O O . LEU B 1 110 ? 0.63 12.68 1.665 1 98.94 110 LEU B O 1
ATOM 2295 N N . ALA B 1 111 ? -0.933 13.508 2.992 1 98.31 111 ALA B N 1
ATOM 2296 C CA . ALA B 1 111 ? -1.179 12.273 3.736 1 98.31 111 ALA B CA 1
ATOM 2297 C C . ALA B 1 111 ? -2.629 11.82 3.588 1 98.31 111 ALA B C 1
ATOM 2299 O O . ALA B 1 111 ? -3.555 12.617 3.791 1 98.31 111 ALA B O 1
ATOM 2300 N N . VAL B 1 112 ? -2.812 10.586 3.209 1 98.62 112 VAL B N 1
ATOM 2301 C CA . VAL B 1 112 ? -4.148 10.008 3.096 1 98.62 112 VAL B CA 1
ATOM 2302 C C . VAL B 1 112 ? -4.352 8.953 4.176 1 98.62 112 VAL B C 1
ATOM 2304 O O . VAL B 1 112 ? -3.514 8.062 4.344 1 98.62 112 VAL B O 1
ATOM 2307 N N . GLU B 1 113 ? -5.402 9.078 4.906 1 95.31 113 GLU B N 1
ATOM 2308 C CA . GLU B 1 113 ? -5.844 8.078 5.875 1 95.31 113 GLU B CA 1
ATOM 2309 C C . GLU B 1 113 ? -7.172 7.457 5.457 1 95.31 113 GLU B C 1
ATOM 2311 O O . GLU B 1 113 ? -8.141 8.172 5.172 1 95.31 113 GLU B O 1
ATOM 2316 N N . ILE B 1 114 ? -7.184 6.191 5.34 1 95.94 114 ILE B N 1
ATOM 2317 C CA . ILE B 1 114 ? -8.414 5.445 5.074 1 95.94 114 ILE B CA 1
ATOM 2318 C C . ILE B 1 114 ? -8.906 4.785 6.355 1 95.94 114 ILE B C 1
ATOM 2320 O O . ILE B 1 114 ? -8.188 3.99 6.969 1 95.94 114 ILE B O 1
ATOM 2324 N N . LEU B 1 115 ? -10.102 5.094 6.703 1 91 115 LEU B N 1
ATOM 2325 C CA . LEU B 1 115 ? -10.633 4.656 7.992 1 91 115 LEU B CA 1
ATOM 2326 C C . LEU B 1 115 ? -10.922 3.16 7.977 1 91 115 LEU B C 1
ATOM 2328 O O . LEU B 1 115 ? -11.414 2.629 6.98 1 91 115 LEU B O 1
ATOM 2332 N N . SER B 1 116 ? -10.531 2.529 8.984 1 80.88 116 SER B N 1
ATOM 2333 C CA . SER B 1 116 ? -10.914 1.149 9.266 1 80.88 116 SER B CA 1
ATOM 2334 C C . SER B 1 116 ? -11.867 1.071 10.453 1 80.88 116 SER B C 1
ATOM 2336 O O . SER B 1 116 ? -11.984 2.023 11.227 1 80.88 116 SER B O 1
ATOM 2338 N N . PRO B 1 117 ? -12.594 -0.009 10.633 1 75.38 117 PRO B N 1
ATOM 2339 C CA . PRO B 1 117 ? -13.555 -0.129 11.742 1 75.38 117 PRO B CA 1
ATOM 2340 C C . PRO B 1 117 ? -12.906 0.08 13.109 1 75.38 117 PRO B C 1
ATOM 2342 O O . PRO B 1 117 ? -13.562 0.538 14.039 1 75.38 117 PRO B O 1
ATOM 2345 N N . GLY B 1 118 ? -11.672 -0.085 13.211 1 71.69 118 GLY B N 1
ATOM 2346 C CA . GLY B 1 118 ? -11.008 -0.019 14.5 1 71.69 118 GLY B CA 1
ATOM 2347 C C . GLY B 1 118 ? -10.406 1.342 14.797 1 71.69 118 GLY B C 1
ATOM 2348 O O . GLY B 1 118 ? -9.906 1.585 15.898 1 71.69 118 GLY B O 1
ATOM 2349 N N . ASN B 1 119 ? -10.484 2.242 13.828 1 79.25 119 ASN B N 1
ATOM 2350 C CA . ASN B 1 119 ? -9.938 3.572 14.055 1 79.25 119 ASN B CA 1
ATOM 2351 C C . ASN B 1 119 ? -10.773 4.363 15.055 1 79.25 119 ASN B C 1
ATOM 2353 O O . ASN B 1 119 ? -12 4.375 14.969 1 79.25 119 ASN B O 1
ATOM 2357 N N . THR B 1 120 ? -10.102 4.965 16 1 79.56 120 THR B N 1
ATOM 2358 C CA . THR B 1 120 ? -10.797 5.902 16.875 1 79.56 120 THR B CA 1
ATOM 2359 C C . THR B 1 120 ? -10.633 7.336 16.375 1 79.56 120 THR B C 1
ATOM 2361 O O . THR B 1 120 ? -9.688 7.641 15.656 1 79.56 120 THR B O 1
ATOM 2364 N N . VAL B 1 121 ? -11.531 8.164 16.797 1 84.5 121 VAL B N 1
ATOM 2365 C CA . VAL B 1 121 ? -11.469 9.578 16.438 1 84.5 121 VAL B CA 1
ATOM 2366 C C . VAL B 1 121 ? -10.172 10.188 16.969 1 84.5 121 VAL B C 1
ATOM 2368 O O . VAL B 1 121 ? -9.469 10.891 16.25 1 84.5 121 VAL B O 1
ATOM 2371 N N . ALA B 1 122 ? -9.852 9.938 18.188 1 84.06 122 ALA B N 1
ATOM 2372 C CA . ALA B 1 122 ? -8.664 10.484 18.828 1 84.06 122 ALA B CA 1
ATOM 2373 C C . ALA B 1 122 ? -7.398 10.086 18.062 1 84.06 122 ALA B C 1
ATOM 2375 O O . ALA B 1 122 ? -6.492 10.906 17.891 1 84.06 122 ALA B O 1
ATOM 2376 N N . GLU B 1 123 ? -7.309 8.844 17.609 1 79.88 123 GLU B N 1
ATOM 2377 C CA . GLU B 1 123 ? -6.168 8.359 16.844 1 79.88 123 GLU B CA 1
ATOM 2378 C C . GLU B 1 123 ? -6.016 9.133 15.539 1 79.88 123 GLU B C 1
ATOM 2380 O O . GLU B 1 123 ? -4.914 9.57 15.195 1 79.88 123 GLU B O 1
ATOM 2385 N N . ILE B 1 124 ? -7.141 9.281 14.852 1 88.62 124 ILE B N 1
ATOM 2386 C CA . ILE B 1 124 ? -7.105 9.938 13.547 1 88.62 124 ILE B CA 1
ATOM 2387 C C . ILE B 1 124 ? -6.777 11.422 13.727 1 88.62 124 ILE B C 1
ATOM 2389 O O . ILE B 1 124 ? -5.941 11.969 13.008 1 88.62 124 ILE B O 1
ATOM 2393 N N . GLU B 1 125 ? -7.383 12.047 14.719 1 91.19 125 GLU B N 1
ATOM 2394 C CA . GLU B 1 125 ? -7.098 13.453 14.992 1 91.19 125 GLU B CA 1
ATOM 2395 C C . GLU B 1 125 ? -5.641 13.656 15.398 1 91.19 125 GLU B C 1
ATOM 2397 O O . GLU B 1 125 ? -5.008 14.633 15 1 91.19 125 GLU B O 1
ATOM 2402 N N . GLY B 1 126 ? -5.129 12.812 16.219 1 89.25 126 GLY B N 1
ATOM 2403 C CA . GLY B 1 126 ? -3.725 12.867 16.594 1 89.25 126 GLY B CA 1
ATOM 2404 C C . GLY B 1 126 ? -2.785 12.773 15.406 1 89.25 126 GLY B C 1
ATOM 2405 O O . GLY B 1 126 ? -1.799 13.508 15.328 1 89.25 126 GLY B O 1
ATOM 2406 N N . LYS B 1 127 ? -3.088 11.844 14.484 1 89.75 127 LYS B N 1
ATOM 2407 C CA . LYS B 1 127 ? -2.281 11.711 13.273 1 89.75 127 LYS B CA 1
ATOM 2408 C C . LYS B 1 127 ? -2.336 12.984 12.43 1 89.75 127 LYS B C 1
ATOM 2410 O O . LYS B 1 127 ? -1.303 13.477 11.977 1 89.75 127 LYS B O 1
ATOM 2415 N N . VAL B 1 128 ? -3.533 13.484 12.266 1 95.38 128 VAL B N 1
ATOM 2416 C CA . VAL B 1 128 ? -3.721 14.688 11.461 1 95.38 128 VAL B CA 1
ATOM 2417 C C . VAL B 1 128 ? -2.918 15.844 12.062 1 95.38 128 VAL B C 1
ATOM 2419 O O . VAL B 1 128 ? -2.201 16.547 11.344 1 95.38 128 VAL B O 1
ATOM 2422 N N . GLU B 1 129 ? -3.012 16 13.359 1 95.38 129 GLU B N 1
ATOM 2423 C CA . GLU B 1 129 ? -2.258 17.047 14.055 1 95.38 129 GLU B CA 1
ATOM 2424 C C . GLU B 1 129 ? -0.757 16.875 13.836 1 95.38 129 GLU B C 1
ATOM 2426 O O . GLU B 1 129 ? -0.056 17.844 13.539 1 95.38 129 GLU B O 1
ATOM 2431 N N . GLU B 1 130 ? -0.296 15.734 13.977 1 92.12 130 GLU B N 1
ATOM 2432 C CA . GLU B 1 130 ? 1.133 15.461 13.852 1 92.12 130 GLU B CA 1
ATOM 2433 C C . GLU B 1 130 ? 1.61 15.703 12.422 1 92.12 130 GLU B C 1
ATOM 2435 O O . GLU B 1 130 ? 2.711 16.219 12.203 1 92.12 130 GLU B O 1
ATOM 2440 N N . TYR B 1 131 ? 0.802 15.234 11.406 1 96.12 131 TYR B N 1
ATOM 2441 C CA . TYR B 1 131 ? 1.16 15.469 10.016 1 96.12 131 TYR B CA 1
ATOM 2442 C C . TYR B 1 131 ? 1.368 16.953 9.75 1 96.12 131 TYR B C 1
ATOM 2444 O O . TYR B 1 131 ? 2.408 17.359 9.227 1 96.12 131 TYR B O 1
ATOM 2452 N N . PHE B 1 132 ? 0.429 17.75 10.219 1 98.31 132 PHE B N 1
ATOM 2453 C CA . PHE B 1 132 ? 0.512 19.172 9.938 1 98.31 132 PHE B CA 1
ATOM 2454 C C . PHE B 1 132 ? 1.644 19.812 10.734 1 98.31 132 PHE B C 1
ATOM 2456 O O . PHE B 1 132 ? 2.283 20.75 10.266 1 98.31 132 PHE B O 1
ATOM 2463 N N . ALA B 1 133 ? 1.919 19.359 11.922 1 96.94 133 ALA B N 1
ATOM 2464 C CA . ALA B 1 133 ? 3.029 19.859 12.727 1 96.94 133 ALA B CA 1
ATOM 2465 C C . ALA B 1 133 ? 4.371 19.531 12.078 1 96.94 133 ALA B C 1
ATOM 2467 O O . ALA B 1 133 ? 5.406 20.078 12.461 1 96.94 133 ALA B O 1
ATOM 2468 N N . ASN B 1 134 ? 4.34 18.625 11.078 1 96.31 134 ASN B N 1
ATOM 2469 C CA . ASN B 1 134 ? 5.586 18.156 10.484 1 96.31 134 ASN B CA 1
ATOM 2470 C C . ASN B 1 134 ? 5.645 18.453 8.984 1 96.31 134 ASN B C 1
ATOM 2472 O O . ASN B 1 134 ? 6.383 17.797 8.25 1 96.31 134 ASN B O 1
ATOM 2476 N N . GLY B 1 135 ? 4.809 19.328 8.445 1 96.62 135 GLY B N 1
ATOM 2477 C CA . GLY B 1 135 ? 5.047 19.891 7.121 1 96.62 135 GLY B CA 1
ATOM 2478 C C . GLY B 1 135 ? 3.998 19.484 6.102 1 96.62 135 GLY B C 1
ATOM 2479 O O . GLY B 1 135 ? 4.027 19.938 4.957 1 96.62 135 GLY B O 1
ATOM 2480 N N . THR B 1 136 ? 3.1 18.641 6.5 1 98.56 136 THR B N 1
ATOM 2481 C CA . THR B 1 136 ? 2.01 18.281 5.598 1 98.56 136 THR B CA 1
ATOM 2482 C C . THR B 1 136 ? 1.184 19.516 5.234 1 98.56 136 THR B C 1
ATOM 2484 O O . THR B 1 136 ? 0.941 20.375 6.078 1 98.56 136 THR B O 1
ATOM 2487 N N . ARG B 1 137 ? 0.726 19.516 3.982 1 98.62 137 ARG B N 1
ATOM 2488 C CA . ARG B 1 137 ? -0.058 20.656 3.506 1 98.62 137 ARG B CA 1
ATOM 2489 C C . ARG B 1 137 ? -1.507 20.25 3.252 1 98.62 137 ARG B C 1
ATOM 2491 O O . ARG B 1 137 ? -2.395 21.109 3.197 1 98.62 137 ARG B O 1
ATOM 2498 N N . LEU B 1 138 ? -1.777 19.016 3.014 1 98.88 138 LEU B N 1
ATOM 2499 C CA . LEU B 1 138 ? -3.086 18.469 2.668 1 98.88 138 LEU B CA 1
ATOM 2500 C C . LEU B 1 138 ? -3.273 17.078 3.27 1 98.88 138 LEU B C 1
ATOM 2502 O O . LEU B 1 138 ? -2.373 16.25 3.203 1 98.88 138 LEU B O 1
ATOM 2506 N N . VAL B 1 139 ? -4.379 16.875 3.973 1 98.88 139 VAL B N 1
ATOM 2507 C CA . VAL B 1 139 ? -4.73 15.547 4.488 1 98.88 139 VAL B CA 1
ATOM 2508 C C . VAL B 1 139 ? -6.121 15.148 3.994 1 98.88 139 VAL B C 1
ATOM 2510 O O . VAL B 1 139 ? -7.055 15.953 4.035 1 98.88 139 VAL B O 1
ATOM 2513 N N . TRP B 1 140 ? -6.254 14 3.459 1 98.94 140 TRP B N 1
ATOM 2514 C CA . TRP B 1 140 ? -7.543 13.383 3.16 1 98.94 140 TRP B CA 1
ATOM 2515 C C . TRP B 1 140 ? -7.836 12.242 4.129 1 98.94 140 TRP B C 1
ATOM 2517 O O . TRP B 1 140 ? -6.992 11.359 4.336 1 98.94 140 TRP B O 1
ATOM 2527 N N . VAL B 1 141 ? -8.984 12.25 4.73 1 98.25 141 VAL B N 1
ATOM 2528 C CA . VAL B 1 141 ? -9.492 11.133 5.52 1 98.25 141 VAL B CA 1
ATOM 2529 C C . VAL B 1 141 ? -10.695 10.508 4.824 1 98.25 141 VAL B C 1
ATOM 2531 O O . VAL B 1 141 ? -11.719 11.18 4.625 1 98.25 141 VAL B O 1
ATOM 2534 N N . ILE B 1 142 ? -10.594 9.258 4.508 1 98.62 142 ILE B N 1
ATOM 2535 C CA . ILE B 1 142 ? -11.586 8.594 3.672 1 98.62 142 ILE B CA 1
ATOM 2536 C C . ILE B 1 142 ? -12.375 7.594 4.512 1 98.62 142 ILE B C 1
ATOM 2538 O O . ILE B 1 142 ? -11.797 6.758 5.207 1 98.62 142 ILE B O 1
ATOM 2542 N N . SER B 1 143 ? -13.664 7.648 4.438 1 97.31 143 SER B N 1
ATOM 2543 C CA . SER B 1 143 ? -14.539 6.648 5.047 1 97.31 143 SER B CA 1
ATOM 2544 C C . SER B 1 143 ? -15.07 5.672 4 1 97.31 143 SER B C 1
ATOM 2546 O O . SER B 1 143 ? -16.031 5.98 3.283 1 97.31 143 SER B O 1
ATOM 2548 N N . PRO B 1 144 ? -14.484 4.512 3.938 1 95.81 144 PRO B N 1
ATOM 2549 C CA . PRO B 1 144 ? -14.938 3.549 2.932 1 95.81 144 PRO B CA 1
ATOM 2550 C C . PRO B 1 144 ? -16.406 3.162 3.104 1 95.81 144 PRO B C 1
ATOM 2552 O O . PRO B 1 144 ? -17.125 2.982 2.113 1 95.81 144 PRO B O 1
ATOM 2555 N N . THR B 1 145 ? -16.922 3.07 4.324 1 92.62 145 THR B N 1
ATOM 2556 C CA . THR B 1 145 ? -18.25 2.533 4.586 1 92.62 145 THR B CA 1
ATOM 2557 C C . THR B 1 145 ? -19.312 3.611 4.406 1 92.62 145 THR B C 1
ATOM 2559 O O . THR B 1 145 ? -20.422 3.332 3.93 1 92.62 145 THR B O 1
ATOM 2562 N N . GLN B 1 146 ? -18.938 4.84 4.75 1 96.25 146 GLN B N 1
ATOM 2563 C CA . GLN B 1 146 ? -19.922 5.914 4.645 1 96.25 146 GLN B CA 1
ATOM 2564 C C . GLN B 1 146 ? -19.75 6.695 3.348 1 96.25 146 GLN B C 1
ATOM 2566 O O . GLN B 1 146 ? -20.531 7.602 3.047 1 96.25 146 GLN B O 1
ATOM 2571 N N . HIS B 1 147 ? -18.703 6.406 2.594 1 97.69 147 HIS B N 1
ATOM 2572 C CA . HIS B 1 147 ? -18.4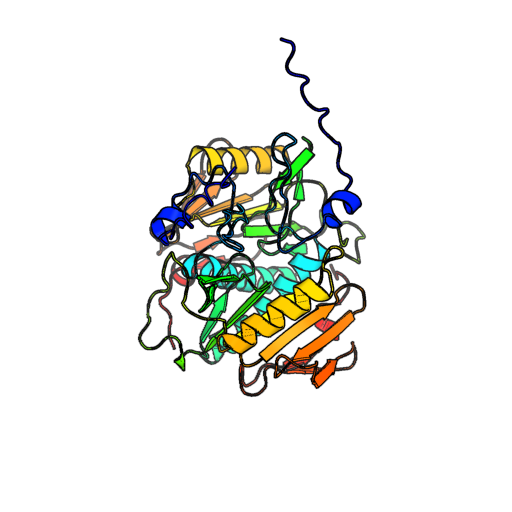84 6.906 1.244 1 97.69 147 HIS B CA 1
ATOM 2573 C C . HIS B 1 147 ? -18.312 8.422 1.237 1 97.69 147 HIS B C 1
ATOM 2575 O O . HIS B 1 147 ? -18.953 9.117 0.445 1 97.69 147 HIS B O 1
ATOM 2581 N N . TYR B 1 148 ? -17.453 8.906 2.119 1 98.12 148 TYR B N 1
ATOM 2582 C CA . TYR B 1 148 ? -17.125 10.328 2.092 1 98.12 148 TYR B CA 1
ATOM 2583 C C . TYR B 1 148 ? -15.625 10.547 2.285 1 98.12 148 TYR B C 1
ATOM 2585 O O . TYR B 1 148 ? -14.891 9.609 2.629 1 98.12 148 TYR B O 1
ATOM 2593 N N . ILE B 1 149 ? -15.188 11.742 1.979 1 98.81 149 ILE B N 1
ATOM 2594 C CA . ILE B 1 149 ? -13.805 12.18 2.168 1 98.81 149 ILE B CA 1
ATOM 2595 C C . ILE B 1 149 ? -13.781 13.5 2.93 1 98.81 149 ILE B C 1
ATOM 2597 O O . ILE B 1 149 ? -14.461 14.461 2.545 1 98.81 149 ILE B O 1
ATOM 2601 N N . LEU B 1 150 ? -13.055 13.562 4.039 1 98.81 150 LEU B N 1
ATOM 2602 C CA . LEU B 1 150 ? -12.75 14.812 4.719 1 98.81 150 LEU B CA 1
ATOM 2603 C C . LEU B 1 150 ? -11.438 15.398 4.207 1 98.81 150 LEU B C 1
ATOM 2605 O O . LEU B 1 150 ? -10.461 14.68 4.02 1 98.81 150 LEU B O 1
ATOM 2609 N N . VAL B 1 151 ? -11.445 16.672 3.918 1 98.88 151 VAL B N 1
ATOM 2610 C CA . VAL B 1 151 ? -10.273 17.375 3.42 1 98.88 151 VAL B CA 1
ATOM 2611 C C . VAL B 1 151 ? -9.773 18.359 4.477 1 98.88 151 VAL B C 1
ATOM 2613 O O . VAL B 1 151 ? -10.508 19.25 4.914 1 98.88 151 VAL B O 1
ATOM 2616 N N . TYR B 1 152 ? -8.516 18.203 4.898 1 98.81 152 TYR B N 1
ATOM 2617 C CA . TYR B 1 152 ? -7.898 19.062 5.898 1 98.81 152 TYR B CA 1
ATOM 2618 C C . TYR B 1 152 ? -6.785 19.906 5.281 1 98.81 152 TYR B C 1
ATOM 2620 O O . TYR B 1 152 ? -5.938 19.391 4.559 1 98.81 152 TYR B O 1
ATOM 2628 N N . HIS B 1 153 ? -6.773 21.188 5.602 1 98.62 153 HIS B N 1
ATOM 2629 C CA . HIS B 1 153 ? -5.664 22.078 5.266 1 98.62 153 HIS B CA 1
ATOM 2630 C C . HIS B 1 153 ? -4.926 22.531 6.52 1 98.62 153 HIS B C 1
ATOM 2632 O O . HIS B 1 153 ? -3.93 23.266 6.434 1 98.62 153 HIS B O 1
ATOM 2638 N N . SER B 1 154 ? -5.48 22.156 7.66 1 97.75 154 SER B N 1
ATOM 2639 C CA . SER B 1 154 ? -4.883 22.375 8.969 1 97.75 154 SER B CA 1
ATOM 2640 C C . SER B 1 154 ? -5.367 21.344 9.984 1 97.75 154 SER B C 1
ATOM 2642 O O . SER B 1 154 ? -6.27 20.562 9.695 1 97.75 154 SER B O 1
ATOM 2644 N N . ALA B 1 155 ? -4.766 21.375 11.133 1 95.75 155 ALA B N 1
ATOM 2645 C CA . ALA B 1 155 ? -5.047 20.359 12.148 1 95.75 155 ALA B CA 1
ATOM 2646 C C . ALA B 1 155 ? -6.359 20.656 12.867 1 95.75 155 ALA B C 1
ATOM 2648 O O . ALA B 1 155 ? -6.895 19.797 13.578 1 95.75 155 ALA B O 1
ATOM 2649 N N . GLN B 1 156 ? -6.902 21.688 12.805 1 93.19 156 GLN B N 1
ATOM 2650 C CA . GLN B 1 156 ? -8.008 22.141 13.641 1 93.19 156 GLN B CA 1
ATOM 2651 C C . GLN B 1 156 ? -9.297 21.406 13.305 1 93.19 156 GLN B C 1
ATOM 2653 O O . GLN B 1 156 ? -9.922 20.797 14.18 1 93.19 156 GLN B O 1
ATOM 2658 N N . GLU B 1 157 ? -9.75 21.578 12.016 1 94.75 157 GLU B N 1
ATOM 2659 C CA . GLU B 1 157 ? -10.969 20.906 11.562 1 94.75 157 GLU B CA 1
ATOM 2660 C C . GLU B 1 157 ? -10.938 20.672 10.055 1 94.75 157 GLU B C 1
ATOM 2662 O O . GLU B 1 157 ? -10.18 21.312 9.328 1 94.75 157 GLU B O 1
ATOM 2667 N N . PRO B 1 158 ? -11.727 19.688 9.641 1 97.69 158 PRO B N 1
ATOM 2668 C CA . PRO B 1 158 ? -11.828 19.531 8.188 1 97.69 158 PRO B CA 1
ATOM 2669 C C . PRO B 1 158 ? -12.461 20.75 7.512 1 97.69 158 PRO B C 1
ATOM 2671 O O . PRO B 1 158 ? -13.422 21.328 8.039 1 97.69 158 PRO B O 1
ATOM 2674 N N . GLU B 1 159 ? -11.914 21.094 6.43 1 98 159 GLU B N 1
ATOM 2675 C CA . GLU B 1 159 ? -12.422 22.25 5.695 1 98 159 GLU B CA 1
ATOM 2676 C C . GLU B 1 159 ? -13.562 21.844 4.758 1 98 159 GLU B C 1
ATOM 2678 O O . GLU B 1 159 ? -14.445 22.656 4.473 1 98 159 GLU B O 1
ATOM 2683 N N . ARG B 1 160 ? -13.555 20.609 4.191 1 98.44 160 ARG B N 1
ATOM 2684 C CA . ARG B 1 160 ? -14.57 20.156 3.252 1 98.44 160 ARG B CA 1
ATOM 2685 C C . ARG B 1 160 ? -14.984 18.719 3.555 1 98.44 160 ARG B C 1
ATOM 2687 O O . ARG B 1 160 ? -14.18 17.938 4.074 1 98.44 160 ARG B O 1
ATOM 2694 N N . LEU B 1 161 ? -16.172 18.438 3.338 1 98.56 161 LEU B N 1
ATOM 2695 C CA . LEU B 1 161 ? -16.734 17.109 3.223 1 98.56 161 LEU B CA 1
ATOM 2696 C C . LEU B 1 161 ? -17.141 16.812 1.783 1 98.56 161 LEU B C 1
ATOM 2698 O O . LEU B 1 161 ? -17.984 17.5 1.217 1 98.56 161 LEU B O 1
ATOM 2702 N N . LEU B 1 162 ? -16.484 15.844 1.201 1 98.81 162 LEU B N 1
ATOM 2703 C CA . LEU B 1 162 ? -16.828 15.422 -0.153 1 98.81 162 LEU B CA 1
ATOM 2704 C C . LEU B 1 162 ? -17.672 14.148 -0.13 1 98.81 162 LEU B C 1
ATOM 2706 O O . LEU B 1 162 ? -17.344 13.195 0.582 1 98.81 162 LEU B O 1
ATOM 2710 N N . LYS B 1 163 ? -18.734 14.203 -0.889 1 98.44 163 LYS B N 1
ATOM 2711 C CA . LYS B 1 163 ? -19.625 13.055 -1.027 1 98.44 163 LYS B CA 1
ATOM 2712 C C . LYS B 1 163 ? -19.516 12.445 -2.42 1 98.44 163 LYS B C 1
ATOM 2714 O O . LYS B 1 163 ? -18.672 12.859 -3.223 1 98.44 163 LYS B O 1
ATOM 2719 N N . MET B 1 164 ? -20.297 11.406 -2.66 1 97.38 164 MET B N 1
ATOM 2720 C CA . MET B 1 164 ? -20.203 10.617 -3.885 1 97.38 164 MET B CA 1
ATOM 2721 C C . MET B 1 164 ? -20.391 11.5 -5.113 1 97.38 164 MET B C 1
ATOM 2723 O O . MET B 1 164 ? -19.828 11.227 -6.172 1 97.38 164 MET B O 1
ATOM 2727 N N . SER B 1 165 ? -21.094 12.555 -5.055 1 98.12 165 SER B N 1
ATOM 2728 C CA . SER B 1 165 ? -21.391 13.43 -6.184 1 98.12 165 SER B CA 1
ATOM 2729 C C . SER B 1 165 ? -20.266 14.445 -6.402 1 98.12 165 SER B C 1
ATOM 2731 O O . SER B 1 165 ? -20.266 15.172 -7.402 1 98.12 165 SER B O 1
ATOM 2733 N N . ASP B 1 166 ? -19.344 14.508 -5.5 1 98.75 166 ASP B N 1
ATOM 2734 C CA . ASP B 1 166 ? -18.297 15.531 -5.535 1 98.75 166 ASP B CA 1
ATOM 2735 C C . ASP B 1 166 ? -17.047 15.008 -6.223 1 98.75 166 ASP B C 1
ATOM 2737 O O . ASP B 1 166 ? -17.016 13.867 -6.688 1 98.75 166 ASP B O 1
ATOM 2741 N N . THR B 1 167 ? -16.062 15.914 -6.445 1 98.81 167 THR B N 1
ATOM 2742 C CA . THR B 1 167 ? -14.766 15.609 -7.047 1 98.81 167 THR B CA 1
ATOM 2743 C C . THR B 1 167 ? -13.641 15.875 -6.055 1 98.81 167 THR B C 1
ATOM 2745 O O . THR B 1 167 ? -13.609 16.922 -5.406 1 98.81 167 THR B O 1
ATOM 2748 N N . LEU B 1 168 ? -12.789 14.906 -5.836 1 98.88 168 LEU B N 1
ATOM 2749 C CA . LEU B 1 168 ? -11.555 15.07 -5.066 1 98.88 168 LEU B CA 1
ATOM 2750 C C . LEU B 1 168 ? -10.492 15.789 -5.891 1 98.88 168 LEU B C 1
ATOM 2752 O O . LEU B 1 168 ? -10.242 15.422 -7.039 1 98.88 168 LEU B O 1
ATOM 2756 N N . ASP B 1 169 ? -9.867 16.75 -5.305 1 98.5 169 ASP B N 1
ATOM 2757 C CA . ASP B 1 169 ? -8.953 17.641 -6 1 98.5 169 ASP B CA 1
ATOM 2758 C C . ASP B 1 169 ? -7.605 17.734 -5.277 1 98.5 169 ASP B C 1
ATOM 2760 O O . ASP B 1 169 ? -7.562 17.906 -4.059 1 98.5 169 ASP B O 1
ATOM 2764 N N . GLY B 1 170 ? -6.504 17.594 -6.012 1 98.69 170 GLY B N 1
ATOM 2765 C CA . GLY B 1 170 ? -5.176 17.672 -5.434 1 98.69 170 GLY B CA 1
ATOM 2766 C C . GLY B 1 170 ? -4.73 19.094 -5.137 1 98.69 170 GLY B C 1
ATOM 2767 O O . GLY B 1 170 ? -3.701 19.297 -4.492 1 98.69 170 GLY B O 1
ATOM 2768 N N . GLU B 1 171 ? -5.48 20.062 -5.676 1 98.38 171 GLU B N 1
ATOM 2769 C CA . GLU B 1 171 ? -5.242 21.469 -5.422 1 98.38 171 GLU B CA 1
ATOM 2770 C C . GLU B 1 171 ? -3.814 21.875 -5.785 1 98.38 171 GLU B C 1
ATOM 2772 O O . GLU B 1 171 ? -3.33 21.531 -6.871 1 98.38 171 GLU B O 1
ATOM 2777 N N . THR B 1 172 ? -3.129 22.672 -4.914 1 98.19 172 THR B N 1
ATOM 2778 C CA . THR B 1 172 ? -1.777 23.125 -5.234 1 98.19 172 THR B CA 1
ATOM 2779 C C . THR B 1 172 ? -0.752 22.062 -4.855 1 98.19 172 THR B C 1
ATOM 2781 O O . THR B 1 172 ? 0.406 22.125 -5.273 1 98.19 172 THR B O 1
ATOM 2784 N N . VAL B 1 173 ? -1.151 21.078 -4.125 1 98.62 173 VAL B N 1
ATOM 2785 C CA . VAL B 1 173 ? -0.237 20.047 -3.648 1 98.62 173 VAL B CA 1
ATOM 2786 C C . VAL B 1 173 ? 0.034 19.047 -4.766 1 98.62 173 VAL B C 1
ATOM 2788 O O . VAL B 1 173 ? 1.181 18.656 -4.988 1 98.62 173 VAL B O 1
ATOM 2791 N N . ILE B 1 174 ? -1.002 18.609 -5.426 1 98.69 174 ILE B N 1
ATOM 2792 C CA . ILE B 1 174 ? -0.899 17.781 -6.625 1 98.69 174 ILE B CA 1
ATOM 2793 C C . ILE B 1 174 ? -1.675 18.438 -7.77 1 98.69 174 ILE B C 1
ATOM 2795 O O . ILE B 1 174 ? -2.75 17.969 -8.141 1 98.69 174 ILE B O 1
ATOM 2799 N N . PRO B 1 175 ? -1.048 19.438 -8.383 1 98.5 175 PRO B N 1
ATOM 2800 C CA . PRO B 1 175 ? -1.763 20.156 -9.445 1 98.5 175 PRO B CA 1
ATOM 2801 C C . PRO B 1 175 ? -2.197 19.234 -10.586 1 98.5 175 PRO B C 1
ATOM 2803 O O . PRO B 1 175 ? -1.423 18.391 -11.023 1 98.5 175 PRO B O 1
ATOM 2806 N N . GLY B 1 176 ? -3.512 19.375 -11.008 1 98.31 176 GLY B N 1
ATOM 2807 C CA . GLY B 1 176 ? -4.023 18.625 -12.141 1 98.31 176 GLY B CA 1
ATOM 2808 C C . GLY B 1 176 ? -4.77 17.375 -11.727 1 98.31 176 GLY B C 1
ATOM 2809 O O . GLY B 1 176 ? -5.465 16.75 -12.547 1 98.31 176 GLY B O 1
ATOM 2810 N N . PHE B 1 177 ? -4.688 17.016 -10.477 1 98.81 177 PHE B N 1
ATOM 2811 C CA . PHE B 1 177 ? -5.363 15.797 -10.039 1 98.81 177 PHE B CA 1
ATOM 2812 C C . PHE B 1 177 ? -6.828 16.078 -9.734 1 98.81 177 PHE B C 1
ATOM 2814 O O . PHE B 1 177 ? -7.145 16.938 -8.922 1 98.81 177 PHE B O 1
ATOM 2821 N N . LYS B 1 178 ? -7.676 15.359 -10.344 1 98.81 178 LYS B N 1
ATOM 2822 C CA . LYS B 1 178 ? -9.117 15.312 -10.094 1 98.81 178 LYS B CA 1
ATOM 2823 C C . LYS B 1 178 ? -9.641 13.883 -10.18 1 98.81 178 LYS B C 1
ATOM 2825 O O . LYS B 1 178 ? -9.266 13.133 -11.078 1 98.81 178 LYS B O 1
ATOM 2830 N N . LEU B 1 179 ? -10.438 13.531 -9.297 1 98.81 179 LEU B N 1
ATOM 2831 C CA . LEU B 1 179 ? -11.039 12.195 -9.258 1 98.81 179 LEU B CA 1
ATOM 2832 C C . LEU B 1 179 ? -12.469 12.258 -8.742 1 98.81 179 LEU B C 1
ATOM 2834 O O . LEU B 1 179 ? -12.711 12.711 -7.617 1 98.81 179 LEU B O 1
ATOM 2838 N N . PRO B 1 180 ? -13.484 11.883 -9.562 1 98.75 180 PRO B N 1
ATOM 2839 C CA . PRO B 1 180 ? -14.812 11.742 -8.953 1 98.75 180 PRO B CA 1
ATOM 2840 C C . PRO B 1 180 ? -14.805 10.844 -7.719 1 98.75 180 PRO B C 1
ATOM 2842 O O . PRO B 1 180 ? -14.289 9.727 -7.77 1 98.75 180 PRO B O 1
ATOM 2845 N N . VAL B 1 181 ? -15.367 11.32 -6.637 1 98.75 181 VAL B N 1
ATOM 2846 C CA . VAL B 1 181 ? -15.359 10.578 -5.379 1 98.75 181 VAL B CA 1
ATOM 2847 C C . VAL B 1 181 ? -16.031 9.219 -5.578 1 98.75 181 VAL B C 1
ATOM 2849 O O . VAL B 1 181 ? -15.586 8.219 -5.012 1 98.75 181 VAL B O 1
ATOM 2852 N N . ALA B 1 182 ? -17.016 9.156 -6.434 1 98 182 ALA B N 1
ATOM 2853 C CA . ALA B 1 182 ? -17.766 7.93 -6.703 1 98 182 ALA B CA 1
ATOM 2854 C C . ALA B 1 182 ? -16.844 6.836 -7.242 1 98 182 ALA B C 1
ATOM 2856 O O . ALA B 1 182 ? -17.094 5.648 -7.035 1 98 182 ALA B O 1
ATOM 2857 N N . ASP B 1 183 ? -15.773 7.199 -7.914 1 97.44 183 ASP B N 1
ATOM 2858 C CA . ASP B 1 183 ? -14.867 6.23 -8.516 1 97.44 183 ASP B CA 1
ATOM 2859 C C . ASP B 1 183 ? -14.148 5.406 -7.449 1 97.44 183 ASP B C 1
ATOM 2861 O O . ASP B 1 183 ? -13.703 4.289 -7.715 1 97.44 183 ASP B O 1
ATOM 2865 N N . LEU B 1 184 ? -14.039 5.93 -6.207 1 97.44 184 LEU B N 1
ATOM 2866 C CA . LEU B 1 184 ? -13.359 5.23 -5.121 1 97.44 184 LEU B CA 1
ATOM 2867 C C . LEU B 1 184 ? -14.25 4.145 -4.527 1 97.44 184 LEU B C 1
ATOM 2869 O O . LEU B 1 184 ? -13.766 3.232 -3.857 1 97.44 184 LEU B O 1
ATOM 2873 N N . PHE B 1 185 ? -15.531 4.32 -4.742 1 96.12 185 PHE B N 1
ATOM 2874 C CA . PHE B 1 185 ? -16.453 3.467 -4.008 1 96.12 185 PHE B CA 1
ATOM 2875 C C . PHE B 1 185 ? -17.297 2.641 -4.969 1 96.12 185 PHE B C 1
ATOM 2877 O O . PHE B 1 185 ? -18.391 2.189 -4.609 1 96.12 185 PHE B O 1
ATOM 2884 N N . GLN B 1 186 ? -16.844 2.51 -6.184 1 91.5 186 GLN B N 1
ATOM 2885 C CA . GLN B 1 186 ? -17.594 1.729 -7.16 1 91.5 186 GLN B CA 1
ATOM 2886 C C . GLN B 1 186 ? -17.594 0.247 -6.797 1 91.5 186 GLN B C 1
ATOM 2888 O O . GLN B 1 186 ? -16.594 -0.285 -6.324 1 91.5 186 GLN B O 1
ATOM 2893 N N . PRO B 1 187 ? -18.734 -0.372 -7.039 1 91.88 187 PRO B N 1
ATOM 2894 C CA . PRO B 1 187 ? -18.75 -1.83 -6.906 1 91.88 187 PRO B CA 1
ATOM 2895 C C . PRO B 1 187 ? -17.766 -2.516 -7.852 1 91.88 187 PRO B C 1
ATOM 2897 O O . PRO B 1 187 ? -17.438 -1.966 -8.906 1 91.88 187 PRO B O 1
ATOM 2900 N N . LEU B 1 188 ? -17.328 -3.67 -7.383 1 92 188 LEU B N 1
ATOM 2901 C CA . LEU B 1 188 ? -16.531 -4.465 -8.312 1 92 188 LEU B CA 1
ATOM 2902 C C . LEU B 1 188 ? -17.297 -4.719 -9.602 1 92 188 LEU B C 1
ATOM 2904 O O . LEU B 1 188 ? -18.5 -4.957 -9.578 1 92 188 LEU B O 1
ATOM 2908 N N . ASN B 1 189 ? -16.609 -4.426 -10.68 1 86.12 189 ASN B N 1
ATOM 2909 C CA . ASN B 1 189 ? -17.281 -4.566 -11.969 1 86.12 189 ASN B CA 1
ATOM 2910 C C . ASN B 1 189 ? -16.516 -5.504 -12.891 1 86.12 189 ASN B C 1
ATOM 2912 O O . ASN B 1 189 ? -15.75 -5.051 -13.75 1 86.12 189 ASN B O 1
ATOM 2916 N N . PHE B 1 190 ? -16.578 -6.75 -12.641 1 86.12 190 PHE B N 1
ATOM 2917 C CA . PHE B 1 190 ? -16 -7.758 -13.516 1 86.12 190 PHE B CA 1
ATOM 2918 C C . PHE B 1 190 ? -16.922 -8.961 -13.641 1 86.12 190 PHE B C 1
ATOM 2920 O O . PHE B 1 190 ? -17.812 -9.156 -12.805 1 86.12 190 PHE B O 1
#

Nearest PDB structures (foldseek):
  1wdj-assembly1_B  TM=8.877E-01  e=2.336E-13  Thermus thermophilus
  6okh-assembly1_B  TM=7.848E-01  e=1.575E-14  Leptospira borgpetersenii serovar Hardjo-bovis str. JB197
  3ot2-assembly1_B  TM=7.904E-01  e=6.525E-13  Trichormus variabilis ATCC 29413
  1wdj-assembly1_C  TM=7.690E-01  e=1.410E-12  Thermus thermophilus
  1wdj-assembly1_B  TM=8.875E-01  e=1.446E-13  Thermus thermophilus

Solvent-accessible surface area (backbone atoms only — not comparable to full-atom values): 20153 Å² total; per-residue (Å²): 133,82,74,74,72,69,75,71,70,82,71,48,66,64,58,56,47,48,38,80,26,84,79,47,5,55,34,42,60,96,64,40,81,37,37,32,46,56,36,16,41,35,53,14,29,37,47,40,56,52,51,31,58,49,44,57,49,32,61,75,65,38,46,43,49,53,29,30,38,35,18,32,23,34,33,87,89,66,40,61,49,50,40,48,33,32,30,38,43,41,84,81,44,70,87,53,42,66,67,48,75,46,59,49,82,32,37,38,39,33,36,30,41,68,57,53,94,25,61,45,69,68,54,53,51,50,50,47,37,49,32,42,75,28,61,26,56,36,37,40,41,32,35,76,89,77,48,35,35,36,34,25,72,53,59,85,54,69,76,45,79,38,42,53,90,34,68,47,67,36,57,87,80,39,67,89,41,70,41,56,39,40,72,63,68,55,59,58,74,107,135,82,75,74,72,72,75,71,70,82,70,48,67,64,57,58,45,51,38,81,26,86,79,46,8,56,37,46,60,95,66,41,79,38,34,31,48,58,35,14,41,35,52,13,28,38,46,40,54,52,51,30,58,48,43,56,50,31,60,75,65,36,46,46,50,54,28,30,38,36,19,32,22,34,34,87,87,67,36,54,50,51,40,48,33,33,30,40,44,39,85,80,45,70,88,52,42,66,65,49,76,44,62,48,81,30,38,38,39,34,37,29,41,67,58,52,93,28,61,45,70,67,57,53,52,50,48,45,36,51,32,44,76,28,62,26,55,36,37,40,40,32,34,75,90,78,50,36,35,35,34,25,72,53,58,85,55,67,75,44,79,39,41,54,89,34,68,46,68,37,56,89,80,39,69,88,40,70,42,55,40,42,72,64,70,56,58,58,75,105